Protein AF-A0A4R1RD28-F1 (afdb_monomer_lite)

Foldseek 3Di:
DVPPPDPPDDPPDDPPDDPDDDDPDPVPPPPVPPPPPPFQVVWFQEEEFFEPLVVLLVVQAHPNYDYNYFDQDPQFTAGRLELLLQQPDLVLLVPDPLQVLDPYDHNCNSVVNLVSLQVGQEYEYENLPNLDDKWKAFLSGGIGGGDLARVLVVCVVVVPRPSVVRIFIFDFDNVLSLVSVLLSLLSSVQSNNNHLAYEYEAWALDADPVPQDPVSSVSSVSRLVSQVVSCVVPVRYDYHYLNVQFDPVQDPGRHDGHSVSSNSSSVVVVVCVVPDDRDDDDDDPDDSDDDRPSVSRVPGHTDDPLVSNPPPPDPVVSVVSVCSNDPVVVVVCPVPVPPPPPPPDD

Sequence (346 aa):
YERIGEPSIQVVGPVSNPIKTFDKVDWVTEIQAEEVDATATDAPRLLLIGSCDLTAVASYCSPNRAEYVNGVKNGIMTRYDDFGFILGDEAKVKASKALEKIPSWDKTDFASFHERLASSDVLIVSLSAAMKGAHLLTDDGVVVRVHPEGLGSYIDAHPWANFLKSATLYEASRPQRVDMLKRSLDFLNVSAMEAKQKFLLGANTRDVNGALSPENHEILTLYNEACAAFCQANANWQFVSINDVVAYGELIDDRHYTRLGYLEIANYIKEKIRSTEVIAEQRKPAEPVGTNLVDMIRSGRMVSRLHLFGAKTGALSHVKRVIKLTPLSAVFRRRFIGPKKNSRAP

Radius of gyration: 24.72 Å; chains: 1; bounding box: 80×57×66 Å

pLDDT: mean 81.86, std 17.9, range [38.62, 98.5]

Structure (mmCIF, N/CA/C/O backbone):
data_AF-A0A4R1RD28-F1
#
_entry.id   AF-A0A4R1RD28-F1
#
loop_
_atom_site.group_PDB
_atom_site.id
_atom_site.type_symbol
_atom_site.label_atom_id
_atom_site.label_alt_id
_atom_site.label_comp_id
_atom_site.label_asym_id
_atom_site.label_entity_id
_atom_site.label_seq_id
_atom_site.pdbx_PDB_ins_code
_atom_site.Cartn_x
_atom_site.Cartn_y
_atom_site.Cartn_z
_atom_site.occupancy
_atom_site.B_iso_or_equiv
_atom_site.auth_seq_id
_atom_site.auth_comp_id
_atom_site.auth_asym_id
_atom_site.auth_atom_id
_atom_site.pdbx_PDB_model_num
ATOM 1 N N . TYR A 1 1 ? 6.424 29.580 11.433 1.00 41.84 1 TYR A N 1
ATOM 2 C CA . TYR A 1 1 ? 7.737 29.952 11.995 1.00 41.84 1 TYR A CA 1
ATOM 3 C C . TYR A 1 1 ? 7.766 31.416 12.447 1.00 41.84 1 TYR A C 1
ATOM 5 O O . TYR A 1 1 ? 8.315 31.685 13.496 1.00 41.84 1 TYR A O 1
ATOM 13 N N . GLU A 1 2 ? 7.072 32.342 11.772 1.00 46.69 2 GLU A N 1
ATOM 14 C CA . GLU A 1 2 ? 7.015 33.780 12.137 1.00 46.69 2 GLU A CA 1
ATOM 15 C C . GLU A 1 2 ? 6.161 34.150 13.375 1.00 46.69 2 GLU A C 1
ATOM 17 O O . GLU A 1 2 ? 6.038 35.323 13.707 1.00 46.69 2 GLU A O 1
ATOM 22 N N . ARG A 1 3 ? 5.540 33.183 14.069 1.00 45.16 3 ARG A N 1
ATOM 23 C CA . ARG A 1 3 ? 4.607 33.443 15.193 1.00 45.16 3 ARG A CA 1
ATOM 24 C C . ARG A 1 3 ? 5.142 33.089 16.580 1.00 45.16 3 ARG A C 1
ATOM 26 O O . ARG A 1 3 ? 4.437 33.272 17.565 1.00 45.16 3 ARG A O 1
ATOM 33 N N . ILE A 1 4 ? 6.370 32.594 16.663 1.00 50.47 4 ILE A N 1
ATOM 34 C CA . ILE A 1 4 ? 7.069 32.374 17.927 1.00 50.47 4 ILE A CA 1
ATOM 35 C C . ILE A 1 4 ? 8.268 33.297 17.817 1.00 50.47 4 ILE A C 1
ATOM 37 O O . ILE A 1 4 ? 9.182 32.987 17.059 1.00 50.47 4 ILE A O 1
ATOM 41 N N . GLY A 1 5 ? 8.191 34.484 18.423 1.00 43.62 5 GLY A N 1
ATOM 42 C CA . GLY A 1 5 ? 9.282 35.455 18.374 1.00 43.62 5 GLY A CA 1
ATOM 43 C C . GLY A 1 5 ? 10.612 34.750 18.625 1.00 43.62 5 GLY A C 1
ATOM 44 O O . GLY A 1 5 ? 10.695 33.896 19.506 1.00 43.62 5 GLY A O 1
ATOM 45 N N . GLU A 1 6 ? 11.607 35.040 17.790 1.00 58.47 6 GLU A N 1
ATOM 46 C CA . GLU A 1 6 ? 12.930 34.436 17.895 1.00 58.47 6 GLU A CA 1
ATOM 47 C C . GLU A 1 6 ? 13.468 34.714 19.309 1.00 58.47 6 GLU A C 1
ATOM 49 O O . GLU A 1 6 ? 13.650 35.883 19.665 1.00 58.47 6 GLU A O 1
ATOM 54 N N . PRO A 1 7 ? 13.645 33.692 20.169 1.00 61.53 7 PRO A N 1
ATOM 55 C CA . PRO A 1 7 ? 14.187 33.931 21.495 1.00 61.53 7 PRO A CA 1
ATOM 56 C C . PRO A 1 7 ? 15.600 34.483 21.319 1.00 61.53 7 PRO A C 1
ATOM 58 O O . PRO A 1 7 ? 16.388 33.936 20.546 1.00 61.53 7 PRO A O 1
ATOM 61 N N . SER A 1 8 ? 15.935 35.571 22.015 1.00 61.22 8 SER A N 1
ATOM 62 C CA . SER A 1 8 ? 17.292 36.105 21.955 1.00 61.22 8 SER A CA 1
ATOM 63 C C . SER A 1 8 ? 18.243 35.111 22.621 1.00 61.22 8 SER A C 1
ATOM 65 O O . SER A 1 8 ? 18.310 34.968 23.841 1.00 61.22 8 SER A O 1
ATOM 67 N N . ILE A 1 9 ? 18.977 34.365 21.801 1.00 66.38 9 ILE A N 1
ATOM 68 C CA . ILE A 1 9 ? 20.013 33.461 22.285 1.00 66.38 9 ILE A CA 1
ATOM 69 C C . ILE A 1 9 ? 21.272 34.305 22.490 1.00 66.38 9 ILE A C 1
ATOM 71 O O . ILE A 1 9 ? 21.983 34.634 21.541 1.00 66.38 9 ILE A O 1
ATOM 75 N N . GLN A 1 10 ? 21.559 34.669 23.741 1.00 64.31 10 GLN A N 1
ATOM 76 C CA . GLN A 1 10 ? 22.880 35.176 24.108 1.00 64.31 10 GLN A CA 1
ATOM 77 C C . GLN A 1 10 ? 23.869 34.006 24.128 1.00 64.31 10 GLN A C 1
ATOM 79 O O . GLN A 1 10 ? 23.916 33.220 25.072 1.00 64.31 10 GLN A O 1
ATOM 84 N N . VAL A 1 11 ? 24.676 33.885 23.075 1.00 61.25 11 VAL A N 1
ATOM 85 C CA . VAL A 1 11 ? 25.802 32.945 23.049 1.00 61.25 11 VAL A CA 1
ATOM 86 C C . VAL A 1 11 ? 26.948 33.552 23.859 1.00 61.25 11 VAL A C 1
ATOM 88 O O . VAL A 1 11 ? 27.687 34.401 23.371 1.00 61.25 11 VAL A O 1
ATOM 91 N N . VAL A 1 12 ? 27.083 33.131 25.118 1.00 68.56 12 VAL A N 1
ATOM 92 C CA . VAL A 1 12 ? 28.081 33.652 26.077 1.00 68.56 12 VAL A CA 1
ATOM 93 C C . VAL A 1 12 ? 29.496 33.068 25.893 1.00 68.56 12 VAL A C 1
ATOM 95 O O . VAL A 1 12 ? 30.408 33.417 26.637 1.00 68.56 12 VAL A O 1
ATOM 98 N N . GLY A 1 13 ? 29.710 32.199 24.897 1.00 65.69 13 GLY A N 1
ATOM 99 C CA . GLY A 1 13 ? 31.020 31.629 24.564 1.00 65.69 13 GLY A CA 1
ATOM 100 C C . GLY A 1 13 ? 30.935 30.320 23.762 1.00 65.69 13 GLY A C 1
ATOM 101 O O . GLY A 1 13 ? 29.834 29.839 23.486 1.00 65.69 13 GLY A O 1
ATOM 102 N N . PRO A 1 14 ? 32.079 29.723 23.376 1.00 61.09 14 PRO A N 1
ATOM 103 C CA . PRO A 1 14 ? 32.116 28.430 22.697 1.00 61.09 14 PRO A CA 1
ATOM 104 C C . PRO A 1 14 ? 31.595 27.323 23.626 1.00 61.09 14 PRO A C 1
ATOM 106 O O . PRO A 1 14 ? 32.239 26.970 24.612 1.00 61.09 14 PRO A O 1
ATOM 109 N N . VAL A 1 15 ? 30.435 26.745 23.307 1.00 54.75 15 VAL A N 1
ATOM 110 C CA . VAL A 1 15 ? 29.865 25.584 24.015 1.00 54.75 15 VAL A CA 1
ATOM 111 C C . VAL A 1 15 ? 30.494 24.282 23.520 1.00 54.75 15 VAL A C 1
ATOM 113 O O . VAL A 1 15 ? 29.856 23.426 22.917 1.00 54.75 15 VAL A O 1
ATOM 116 N N . SER A 1 16 ? 31.784 24.124 23.790 1.00 46.38 16 SER A N 1
ATOM 117 C CA . SER A 1 16 ? 32.404 22.808 23.900 1.00 46.38 16 SER A CA 1
ATOM 118 C C . SER A 1 16 ? 32.517 22.502 25.387 1.00 46.38 16 SER A C 1
ATOM 120 O O . SER A 1 16 ? 33.464 22.945 26.037 1.00 46.38 16 SER A O 1
ATOM 122 N N . ASN A 1 17 ? 31.532 21.792 25.944 1.00 46.12 17 ASN A N 1
ATOM 123 C CA . ASN A 1 17 ? 31.665 21.270 27.301 1.00 46.12 17 ASN A CA 1
ATOM 124 C C . ASN A 1 17 ? 32.903 20.357 27.335 1.00 46.12 17 ASN A C 1
ATOM 126 O O . ASN A 1 17 ? 32.968 19.411 26.544 1.00 46.12 17 ASN A O 1
ATOM 130 N N . PRO A 1 18 ? 33.898 20.603 28.206 1.00 48.28 18 PRO A N 1
ATOM 131 C CA . PRO A 1 18 ? 34.919 19.600 28.466 1.00 48.28 18 PRO A CA 1
ATOM 132 C C . PRO A 1 18 ? 34.232 18.333 28.991 1.00 48.28 18 PRO A C 1
ATOM 134 O O . PRO A 1 18 ? 33.236 18.428 29.709 1.00 48.28 18 PRO A O 1
ATOM 137 N N . ILE A 1 19 ? 34.760 17.154 28.646 1.00 53.88 19 ILE A N 1
ATOM 138 C CA . ILE A 1 19 ? 34.340 15.868 29.224 1.00 53.88 19 ILE A CA 1
ATOM 139 C C . ILE A 1 19 ? 34.708 15.899 30.714 1.00 53.88 19 ILE A C 1
ATOM 141 O O . ILE A 1 19 ? 35.775 15.457 31.130 1.00 53.88 19 ILE A O 1
ATOM 145 N N . LYS A 1 20 ? 33.846 16.513 31.514 1.00 51.56 20 LYS A N 1
ATOM 146 C CA . LYS A 1 20 ? 33.840 16.453 32.966 1.00 51.56 20 LYS A CA 1
ATOM 147 C C . LYS A 1 20 ? 32.494 15.857 33.336 1.00 51.56 20 LYS A C 1
ATOM 149 O O . LYS A 1 20 ? 31.456 16.329 32.884 1.00 51.56 20 LYS A O 1
ATOM 154 N N . THR A 1 21 ? 32.533 14.778 34.100 1.00 51.09 21 THR A N 1
ATOM 155 C CA . THR A 1 21 ? 31.364 14.232 34.784 1.00 51.09 21 THR A CA 1
ATOM 156 C C . THR A 1 21 ? 30.738 15.348 35.610 1.00 51.09 21 THR A C 1
ATOM 158 O O . THR A 1 21 ? 31.386 15.884 36.506 1.00 51.09 21 THR A O 1
ATOM 161 N N . PHE A 1 22 ? 29.519 15.733 35.252 1.00 62.38 22 PHE A N 1
ATOM 162 C CA . PHE A 1 22 ? 28.707 16.644 36.047 1.00 62.38 22 PHE A CA 1
ATOM 163 C C . PHE A 1 22 ? 28.073 15.866 37.200 1.00 62.38 22 PHE A C 1
ATOM 165 O O . PHE A 1 22 ? 27.805 14.668 37.065 1.00 62.38 22 PHE A O 1
ATOM 172 N N . ASP A 1 23 ? 27.827 16.548 38.316 1.00 59.19 2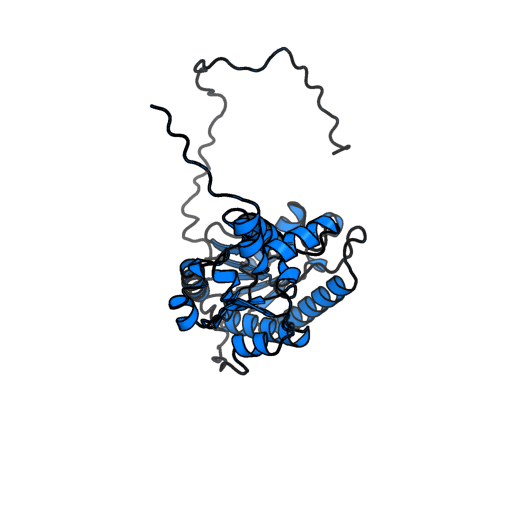3 ASP A N 1
ATOM 173 C CA . ASP A 1 23 ? 27.046 15.991 39.415 1.00 59.19 23 ASP A CA 1
ATOM 174 C C . ASP A 1 23 ? 25.658 15.578 38.907 1.00 59.19 23 ASP A C 1
ATOM 176 O O . ASP A 1 23 ? 25.066 16.240 38.047 1.00 59.19 23 ASP A O 1
ATOM 180 N N . LYS A 1 24 ? 25.155 14.442 39.406 1.00 53.50 24 LYS A N 1
ATOM 181 C CA . LYS A 1 24 ? 23.848 13.908 39.014 1.00 53.50 24 LYS A CA 1
ATOM 182 C C . LYS A 1 24 ? 22.784 14.973 39.285 1.00 53.50 24 LYS A C 1
ATOM 184 O O . LYS A 1 24 ? 22.589 15.389 40.422 1.00 53.50 24 LYS A O 1
ATOM 189 N N . VAL A 1 25 ? 22.103 15.398 38.228 1.00 60.84 25 VAL A N 1
ATOM 190 C CA . VAL A 1 25 ? 20.994 16.348 38.300 1.00 60.84 25 VAL A CA 1
ATOM 191 C C . VAL A 1 25 ? 19.842 15.693 39.074 1.00 60.84 25 VAL A C 1
ATOM 193 O O . VAL A 1 25 ? 19.271 14.723 38.584 1.00 60.84 25 VAL A O 1
ATOM 196 N N . ASP A 1 26 ? 19.535 16.180 40.282 1.00 51.53 26 ASP A N 1
ATOM 197 C CA . ASP A 1 26 ? 18.523 15.590 41.188 1.00 51.53 26 ASP A CA 1
ATOM 198 C C . ASP A 1 26 ? 17.129 16.237 41.081 1.00 51.53 26 ASP A C 1
ATOM 200 O O . ASP A 1 26 ? 16.136 15.647 41.499 1.00 51.53 26 ASP A O 1
ATOM 204 N N . TRP A 1 27 ? 17.039 17.423 40.468 1.00 56.03 27 TRP A N 1
ATOM 205 C CA . TRP A 1 27 ? 15.781 18.167 40.352 1.00 56.03 27 TRP A CA 1
ATOM 206 C C . TRP A 1 27 ? 14.875 17.648 39.234 1.00 56.03 27 TRP A C 1
ATOM 208 O O . TRP A 1 27 ? 13.706 18.023 39.162 1.00 56.03 27 TRP A O 1
ATOM 218 N N . VAL A 1 28 ? 15.388 16.761 38.372 1.00 46.91 28 VAL A N 1
ATOM 219 C CA . VAL A 1 28 ? 14.525 15.883 37.584 1.00 46.91 28 VAL A CA 1
ATOM 220 C C . VAL A 1 28 ? 14.055 14.803 38.542 1.00 46.91 28 VAL A C 1
ATOM 222 O O . VAL A 1 28 ? 14.673 13.749 38.679 1.00 46.91 28 VAL A O 1
ATOM 225 N N . THR A 1 29 ? 12.957 15.088 39.236 1.00 44.03 29 THR A N 1
ATOM 226 C CA . THR A 1 29 ? 12.171 14.029 39.845 1.00 44.03 29 THR A CA 1
ATOM 227 C C . THR A 1 29 ? 11.671 13.200 38.676 1.00 44.03 29 THR A C 1
ATOM 229 O O . THR A 1 29 ? 10.790 13.624 37.929 1.00 44.03 29 THR A O 1
ATOM 232 N N . GLU A 1 30 ? 12.308 12.054 38.452 1.00 41.22 30 GLU A N 1
ATOM 233 C CA . GLU A 1 30 ? 11.694 10.972 37.709 1.00 41.22 30 GLU A CA 1
ATOM 234 C C . GLU A 1 30 ? 10.406 10.703 38.481 1.00 41.22 30 GLU A C 1
ATOM 236 O O . GLU A 1 30 ? 10.419 10.096 39.553 1.00 41.22 30 GLU A O 1
ATOM 241 N N . ILE A 1 31 ? 9.306 11.306 38.020 1.00 42.03 31 ILE A N 1
ATOM 242 C CA . ILE A 1 31 ? 7.977 10.865 38.398 1.00 42.03 31 ILE A CA 1
ATOM 243 C C . ILE A 1 31 ? 8.049 9.414 37.972 1.00 42.03 31 ILE A C 1
ATOM 245 O O . ILE A 1 31 ? 8.102 9.151 36.767 1.00 42.03 31 ILE A O 1
ATOM 249 N N . GLN A 1 32 ? 8.223 8.509 38.946 1.00 38.62 32 GLN A N 1
ATOM 250 C CA . GLN A 1 32 ? 8.029 7.091 38.721 1.00 38.62 32 GLN A CA 1
ATOM 251 C C . GLN A 1 32 ? 6.747 7.059 37.936 1.00 38.62 32 GLN A C 1
ATOM 253 O O . GLN A 1 32 ? 5.736 7.548 38.448 1.00 38.62 32 GLN A O 1
ATOM 258 N N . ALA A 1 33 ? 6.868 6.683 36.659 1.00 41.78 33 ALA A N 1
ATOM 259 C CA . ALA A 1 33 ? 5.737 6.617 35.772 1.00 41.78 33 ALA A CA 1
ATOM 260 C C . ALA A 1 33 ? 4.641 5.984 36.614 1.00 41.78 33 ALA A C 1
ATOM 262 O O . ALA A 1 33 ? 4.896 4.913 37.181 1.00 41.78 33 ALA A O 1
ATOM 263 N N . GLU A 1 34 ? 3.521 6.702 36.799 1.00 38.81 34 GLU A N 1
ATOM 264 C CA . GLU A 1 34 ? 2.277 6.066 37.226 1.00 38.81 34 GLU A CA 1
ATOM 265 C C . GLU A 1 34 ? 2.306 4.709 36.568 1.00 38.81 34 GLU A C 1
ATOM 267 O O . GLU A 1 34 ? 2.526 4.682 35.349 1.00 38.81 34 GLU A O 1
ATOM 272 N N . GLU A 1 35 ? 2.297 3.657 37.398 1.00 39.66 35 GLU A N 1
ATOM 273 C CA . GLU A 1 35 ? 2.490 2.278 36.980 1.00 39.66 35 GLU A CA 1
ATOM 274 C C . GLU A 1 35 ? 1.960 2.166 35.558 1.00 39.66 35 GLU A C 1
ATOM 276 O O . GLU A 1 35 ? 0.766 2.366 35.324 1.00 39.66 35 GLU A O 1
ATOM 281 N N . VAL A 1 36 ? 2.854 1.992 34.572 1.00 46.44 36 VAL A N 1
ATOM 282 C CA . VAL A 1 36 ? 2.430 1.629 33.217 1.00 46.44 36 VAL A CA 1
ATOM 283 C C . VAL A 1 36 ? 2.020 0.172 33.359 1.00 46.44 36 VAL A C 1
ATOM 285 O O . VAL A 1 36 ? 2.741 -0.763 33.021 1.00 46.44 36 VAL A O 1
ATOM 288 N N . ASP A 1 37 ? 0.899 0.038 34.047 1.00 39.53 37 ASP A N 1
ATOM 289 C CA . ASP A 1 37 ? 0.288 -1.129 34.621 1.00 39.53 37 ASP A CA 1
ATOM 290 C C . ASP A 1 37 ? -0.050 -2.006 33.427 1.00 39.53 37 ASP A C 1
ATOM 292 O O . ASP A 1 37 ? -0.686 -1.513 32.504 1.00 39.53 37 ASP A O 1
ATOM 296 N N . ALA A 1 38 ? 0.471 -3.230 33.361 1.00 41.50 38 ALA A N 1
ATOM 297 C CA . ALA A 1 38 ? -0.038 -4.368 32.576 1.00 41.50 38 ALA A CA 1
ATOM 298 C C . ALA A 1 38 ? -0.568 -4.188 31.111 1.00 41.50 38 ALA A C 1
ATOM 300 O O . ALA A 1 38 ? -1.127 -5.127 30.549 1.00 41.50 38 ALA A O 1
ATOM 301 N N . THR A 1 39 ? -0.388 -3.058 30.419 1.00 52.81 39 THR A N 1
ATOM 302 C CA . THR A 1 39 ? -1.350 -2.598 29.383 1.00 52.81 39 THR A CA 1
ATOM 303 C C . THR A 1 39 ? -1.013 -2.946 27.933 1.00 52.81 39 THR A C 1
ATOM 305 O O . THR A 1 39 ? -1.865 -2.792 27.060 1.00 52.81 39 THR A O 1
ATOM 308 N N . ALA A 1 40 ? 0.195 -3.426 27.622 1.00 54.38 40 ALA A N 1
ATOM 309 C CA . ALA A 1 40 ? 0.537 -3.790 26.241 1.00 54.38 40 ALA A CA 1
ATOM 310 C C . ALA A 1 40 ? -0.074 -5.137 25.811 1.00 54.38 40 ALA A C 1
ATOM 312 O O . ALA A 1 40 ? -0.460 -5.289 24.655 1.00 54.38 40 ALA A O 1
ATOM 313 N N . THR A 1 41 ? -0.177 -6.103 26.727 1.00 58.19 41 THR A N 1
ATOM 314 C CA . THR A 1 41 ? -0.722 -7.446 26.453 1.00 58.19 41 THR A CA 1
ATOM 315 C C . THR A 1 41 ? -2.243 -7.461 26.312 1.00 58.19 41 THR A C 1
ATOM 317 O O . THR A 1 41 ? -2.755 -8.251 25.525 1.00 58.19 41 THR A O 1
ATOM 320 N N . ASP A 1 42 ? -2.941 -6.554 27.000 1.00 70.69 42 ASP A N 1
ATOM 321 C CA . ASP A 1 42 ? -4.405 -6.427 26.934 1.00 70.69 42 ASP A CA 1
ATOM 322 C C . ASP A 1 42 ? -4.878 -5.467 25.827 1.00 70.69 42 ASP A C 1
ATOM 324 O O . ASP A 1 42 ? -6.066 -5.405 25.503 1.00 70.69 42 ASP A O 1
ATOM 328 N N . ALA A 1 43 ? -3.958 -4.711 25.215 1.00 81.56 43 ALA A N 1
ATOM 329 C CA . ALA A 1 43 ? -4.285 -3.834 24.100 1.00 81.56 43 ALA A CA 1
ATOM 330 C C . ALA A 1 43 ? -4.636 -4.649 22.836 1.00 81.56 43 ALA A C 1
ATOM 332 O O . ALA A 1 43 ? -3.914 -5.599 22.507 1.00 81.56 43 ALA A O 1
ATOM 333 N N . PRO A 1 44 ? -5.677 -4.252 22.071 1.00 85.38 44 PRO A N 1
ATOM 334 C CA . PRO A 1 44 ? -6.034 -4.914 20.819 1.00 85.38 44 PRO A CA 1
ATOM 335 C C . PRO A 1 44 ? -4.841 -5.016 19.862 1.00 85.38 44 PRO A C 1
ATOM 337 O O . PRO A 1 44 ? -4.132 -4.022 19.643 1.00 85.38 44 PRO A O 1
ATOM 340 N N . ARG A 1 45 ? -4.655 -6.199 19.262 1.00 93.00 45 ARG A N 1
ATOM 341 C CA . ARG A 1 45 ? -3.633 -6.463 18.242 1.00 93.00 45 ARG A CA 1
ATOM 342 C C . ARG A 1 45 ? -4.002 -5.720 16.968 1.00 93.00 45 ARG A C 1
ATOM 344 O O . ARG A 1 45 ? -4.885 -6.137 16.216 1.00 93.00 45 ARG A O 1
ATOM 351 N N . LEU A 1 46 ? -3.319 -4.611 16.733 1.00 94.25 46 LEU A N 1
ATOM 352 C CA . LEU A 1 46 ? -3.534 -3.756 15.579 1.00 94.25 46 LEU A CA 1
ATOM 353 C C . LEU A 1 46 ? -2.611 -4.163 14.423 1.00 94.25 46 LEU A C 1
ATOM 355 O O . LEU A 1 46 ? -1.397 -4.245 14.593 1.00 94.25 46 LEU A O 1
ATOM 359 N N . LEU A 1 47 ? -3.163 -4.346 13.228 1.00 97.12 47 LEU A N 1
ATOM 360 C CA . LEU A 1 47 ? -2.385 -4.488 11.999 1.00 97.12 47 LEU A CA 1
ATOM 361 C C . LEU A 1 47 ? -2.611 -3.277 11.096 1.00 97.12 47 LEU A C 1
ATOM 363 O O . LEU A 1 47 ? -3.752 -2.923 10.799 1.00 97.12 47 LEU A O 1
ATOM 367 N N . LEU A 1 48 ? -1.525 -2.659 10.638 1.00 97.31 48 LEU A N 1
ATOM 368 C CA . LEU A 1 48 ? -1.570 -1.578 9.656 1.00 97.31 48 LEU A CA 1
ATOM 369 C C . LEU A 1 48 ? -0.887 -2.021 8.364 1.00 97.31 48 LEU A C 1
ATOM 371 O O . LEU A 1 48 ? 0.235 -2.525 8.412 1.00 97.31 48 LEU A O 1
ATOM 375 N N . ILE A 1 49 ? -1.528 -1.788 7.219 1.00 97.69 49 ILE A N 1
ATOM 376 C CA . ILE A 1 49 ? -0.928 -2.003 5.897 1.00 97.69 49 ILE A CA 1
ATOM 377 C C . ILE A 1 49 ? -1.208 -0.824 4.970 1.00 97.69 49 ILE A C 1
ATOM 379 O O . ILE A 1 49 ? -2.365 -0.452 4.759 1.00 97.69 49 ILE A O 1
ATOM 383 N N . GLY A 1 50 ? -0.162 -0.238 4.383 1.00 94.56 50 GLY A N 1
ATOM 384 C CA . GLY A 1 50 ? -0.379 0.823 3.405 1.00 94.56 50 GLY A CA 1
ATOM 385 C C . GLY A 1 50 ? 0.699 1.886 3.269 1.00 94.56 50 GLY A C 1
ATOM 386 O O . GLY A 1 50 ? 1.892 1.645 3.454 1.00 94.56 50 GLY A O 1
ATOM 387 N N . SER A 1 51 ? 0.259 3.085 2.887 1.00 89.25 51 SER A N 1
ATOM 388 C CA . SER A 1 51 ? 1.112 4.250 2.662 1.00 89.25 51 SER A CA 1
ATOM 389 C C . SER A 1 51 ? 1.703 4.863 3.940 1.00 89.25 51 SER A C 1
ATOM 391 O O . SER A 1 51 ? 1.462 4.419 5.059 1.00 89.25 51 SER A O 1
ATOM 393 N N . CYS A 1 52 ? 2.572 5.862 3.754 1.00 85.50 52 CYS A N 1
ATOM 394 C CA . CYS A 1 52 ? 3.322 6.527 4.823 1.00 85.50 52 CYS A CA 1
ATOM 395 C C . CYS A 1 52 ? 2.447 7.361 5.772 1.00 85.50 52 CYS A C 1
ATOM 397 O O . CYS A 1 52 ? 2.885 7.697 6.870 1.00 85.50 52 CYS A O 1
ATOM 399 N N . ASP A 1 53 ? 1.213 7.668 5.371 1.00 82.81 53 ASP A N 1
ATOM 400 C CA . ASP A 1 53 ? 0.190 8.259 6.233 1.00 82.81 53 ASP A CA 1
ATOM 401 C C . ASP A 1 53 ? -0.076 7.392 7.474 1.00 82.81 53 ASP A C 1
ATOM 403 O O . ASP A 1 53 ? -0.235 7.913 8.579 1.00 82.81 53 ASP A O 1
ATOM 407 N N . LEU A 1 54 ? -0.031 6.066 7.324 1.00 89.88 54 LEU A N 1
ATOM 408 C CA . LEU A 1 54 ? -0.263 5.139 8.428 1.00 89.88 54 LEU A CA 1
ATOM 409 C C . LEU A 1 54 ? 0.858 5.117 9.465 1.00 89.88 54 LEU A C 1
ATOM 411 O O . LEU A 1 54 ? 0.574 4.830 10.623 1.00 89.88 54 LEU A O 1
ATOM 415 N N . THR A 1 55 ? 2.102 5.445 9.108 1.00 84.19 55 THR A N 1
ATOM 416 C CA . THR A 1 55 ? 3.223 5.444 10.067 1.00 84.19 55 THR A CA 1
ATOM 417 C C . THR A 1 55 ? 2.970 6.421 11.218 1.00 84.19 55 THR A C 1
ATOM 419 O O . THR A 1 55 ? 3.205 6.112 12.387 1.00 84.19 55 THR A O 1
ATOM 422 N N . ALA A 1 56 ? 2.441 7.604 10.904 1.00 85.50 56 ALA A N 1
ATOM 423 C CA . ALA A 1 56 ? 2.115 8.596 11.920 1.00 85.50 56 ALA A CA 1
ATOM 424 C C . ALA A 1 56 ? 0.828 8.235 12.679 1.00 85.50 56 ALA A C 1
ATOM 426 O O . ALA A 1 56 ? 0.790 8.363 13.900 1.00 85.50 56 ALA A O 1
ATOM 427 N N . VAL A 1 57 ? -0.196 7.711 11.992 1.00 88.06 57 VAL A N 1
ATOM 428 C CA . VAL A 1 57 ? -1.448 7.250 12.627 1.00 88.06 57 VAL A CA 1
ATOM 429 C C . VAL A 1 57 ? -1.194 6.103 13.614 1.00 88.06 57 VAL A C 1
ATOM 431 O O . VAL A 1 57 ? -1.754 6.100 14.713 1.00 88.06 57 VAL A O 1
ATOM 434 N N . ALA A 1 58 ? -0.307 5.164 13.267 1.00 83.94 58 ALA A N 1
ATOM 435 C CA . ALA A 1 58 ? 0.062 4.007 14.086 1.00 83.94 58 ALA A CA 1
ATOM 436 C C . ALA A 1 58 ? 0.522 4.407 15.493 1.00 83.94 58 ALA A C 1
ATOM 438 O O . ALA A 1 58 ? 0.153 3.762 16.476 1.00 83.94 58 ALA A O 1
ATOM 439 N N . SER A 1 59 ? 1.259 5.518 15.590 1.00 83.94 59 SER A N 1
ATOM 440 C CA . SER A 1 59 ? 1.797 6.042 16.851 1.00 83.94 59 SER A CA 1
ATOM 441 C C . SER A 1 59 ? 0.712 6.449 17.858 1.00 83.94 59 SER A C 1
ATOM 443 O O . SER A 1 59 ? 0.998 6.562 19.046 1.00 83.94 59 SER A O 1
ATOM 445 N N . TYR A 1 60 ? -0.532 6.650 17.410 1.00 85.88 60 TYR A N 1
ATOM 446 C CA . TYR A 1 60 ? -1.641 7.147 18.231 1.00 85.88 60 TYR A CA 1
ATOM 447 C C . TYR A 1 60 ? -2.759 6.120 18.482 1.00 85.88 60 TYR A C 1
ATOM 449 O O . TYR A 1 60 ? -3.735 6.465 19.160 1.00 85.88 60 TYR A O 1
ATOM 457 N N . CYS A 1 61 ? -2.656 4.903 17.927 1.00 84.12 61 CYS A N 1
ATOM 458 C CA . CYS A 1 61 ? -3.755 3.927 17.914 1.00 84.12 61 CYS A CA 1
ATOM 459 C C . CYS A 1 61 ? -3.606 2.785 18.932 1.00 84.12 61 CYS A C 1
ATOM 461 O O . CYS A 1 61 ? -4.529 2.561 19.708 1.00 84.12 61 CYS A O 1
ATOM 463 N N . SER A 1 62 ? -2.484 2.053 18.940 1.00 83.94 62 SER A N 1
ATOM 464 C CA . SER A 1 62 ? -2.260 0.938 19.880 1.00 83.94 62 SER A CA 1
ATOM 465 C C . SER A 1 62 ? -0.763 0.693 20.126 1.00 83.94 62 SER A C 1
ATOM 467 O O . SER A 1 62 ? 0.032 0.766 19.180 1.00 83.94 62 SER A O 1
ATOM 469 N N . PRO A 1 63 ? -0.341 0.376 21.365 1.00 85.62 63 PRO A N 1
ATOM 470 C CA . PRO A 1 63 ? 1.017 -0.093 21.633 1.00 85.62 63 PRO A CA 1
ATOM 471 C C . PRO A 1 63 ? 1.265 -1.516 21.096 1.00 85.62 63 PRO A C 1
ATOM 473 O O . PRO A 1 63 ? 2.397 -1.830 20.737 1.00 85.62 63 PRO A O 1
ATOM 476 N N . ASN A 1 64 ? 0.225 -2.352 20.977 1.00 90.94 64 ASN A N 1
ATOM 477 C CA . ASN A 1 64 ? 0.297 -3.713 20.438 1.00 90.94 64 ASN A CA 1
ATOM 478 C C . ASN A 1 64 ? -0.017 -3.707 18.937 1.00 90.94 64 ASN A C 1
ATOM 480 O O . ASN A 1 64 ? -1.157 -3.936 18.526 1.00 90.94 64 ASN A O 1
ATOM 484 N N . ARG A 1 65 ? 0.980 -3.373 18.110 1.00 92.38 65 ARG A N 1
ATOM 485 C CA . ARG A 1 65 ? 0.779 -3.209 16.666 1.00 92.38 65 ARG A CA 1
ATOM 486 C C . ARG A 1 65 ? 1.854 -3.863 15.807 1.00 92.38 65 ARG A C 1
ATOM 488 O O . ARG A 1 65 ? 3.028 -3.886 16.167 1.00 92.38 65 ARG A O 1
ATOM 495 N N . ALA A 1 66 ? 1.439 -4.331 14.637 1.00 95.25 66 ALA A N 1
ATOM 496 C CA . ALA A 1 66 ? 2.305 -4.736 13.541 1.00 95.25 66 ALA A CA 1
ATOM 497 C C . ALA A 1 66 ? 2.130 -3.761 12.368 1.00 95.25 66 ALA A C 1
ATOM 499 O O . ALA A 1 66 ? 1.011 -3.496 11.924 1.00 95.25 66 ALA A O 1
ATOM 500 N N . GLU A 1 67 ? 3.244 -3.214 11.884 1.00 95.62 67 GLU A N 1
ATOM 501 C CA . GLU A 1 67 ? 3.268 -2.159 10.871 1.00 95.62 67 GLU A CA 1
ATOM 502 C C . GLU A 1 67 ? 3.868 -2.669 9.553 1.00 95.62 67 GLU A C 1
ATOM 504 O O . GLU A 1 67 ? 5.070 -2.911 9.455 1.00 95.62 67 GLU A O 1
ATOM 509 N N . TYR A 1 68 ? 3.038 -2.755 8.516 1.00 96.75 68 TYR A N 1
ATOM 510 C CA . TYR A 1 68 ? 3.439 -2.968 7.123 1.00 96.75 68 TYR A CA 1
ATOM 511 C C . TYR A 1 68 ? 3.175 -1.680 6.342 1.00 96.75 68 TYR A C 1
ATOM 513 O O . TYR A 1 68 ? 2.332 -1.604 5.449 1.00 96.75 68 TYR A O 1
ATOM 521 N N . VAL A 1 69 ? 3.865 -0.620 6.756 1.00 94.62 69 VAL A N 1
ATOM 522 C CA . VAL A 1 69 ? 3.693 0.740 6.234 1.00 94.62 69 VAL A CA 1
ATOM 523 C C . VAL A 1 69 ? 4.890 1.140 5.388 1.00 94.62 69 VAL A C 1
ATOM 525 O O . VAL A 1 69 ? 6.034 0.795 5.696 1.00 94.62 69 VAL A O 1
ATOM 528 N N . ASN A 1 70 ? 4.633 1.857 4.298 1.00 92.25 70 ASN A N 1
ATOM 529 C CA . ASN A 1 70 ? 5.682 2.306 3.391 1.00 92.25 70 ASN A CA 1
ATOM 530 C C . ASN A 1 70 ? 6.774 3.071 4.140 1.00 92.25 70 ASN A C 1
ATOM 532 O O . ASN A 1 70 ? 6.496 4.016 4.875 1.00 92.25 70 ASN A O 1
ATOM 536 N N . GLY A 1 71 ? 8.025 2.698 3.896 1.00 88.94 71 GLY A N 1
ATOM 537 C CA . GLY A 1 71 ? 9.156 3.254 4.623 1.00 88.94 71 GLY A CA 1
ATOM 538 C C . GLY A 1 71 ? 10.459 3.107 3.861 1.00 88.94 71 GLY A C 1
ATOM 539 O O . GLY A 1 71 ? 10.568 2.353 2.894 1.00 88.94 71 GLY A O 1
ATOM 540 N N . VAL A 1 72 ? 11.473 3.849 4.289 1.00 86.50 72 VAL A N 1
ATOM 541 C CA . VAL A 1 72 ? 12.802 3.783 3.682 1.00 86.50 72 VAL A CA 1
ATOM 542 C C . VAL A 1 72 ? 13.609 2.684 4.373 1.00 86.50 72 VAL A C 1
ATOM 544 O O . VAL A 1 72 ? 14.049 2.861 5.505 1.00 86.50 72 VAL A O 1
ATOM 547 N N . LYS A 1 73 ? 13.845 1.563 3.683 1.00 82.50 73 LYS A N 1
ATOM 548 C CA . LYS A 1 73 ? 14.789 0.514 4.104 1.00 82.50 73 LYS A CA 1
ATOM 549 C C . LYS A 1 73 ? 16.049 0.627 3.245 1.00 82.50 73 LYS A C 1
ATOM 551 O O . LYS A 1 73 ? 15.965 0.664 2.020 1.00 82.50 73 LYS A O 1
ATOM 556 N N . ASN A 1 74 ? 17.226 0.714 3.868 1.00 77.88 74 ASN A N 1
ATOM 557 C CA . ASN A 1 74 ? 18.517 0.815 3.164 1.00 77.88 74 ASN A CA 1
ATOM 558 C C . ASN A 1 74 ? 18.573 1.946 2.111 1.00 77.88 74 ASN A C 1
ATOM 560 O O . ASN A 1 74 ? 19.124 1.782 1.024 1.00 77.88 74 ASN A O 1
ATOM 564 N N . GLY A 1 75 ? 17.964 3.097 2.422 1.00 79.00 75 GLY A N 1
ATOM 565 C CA . GLY A 1 75 ? 17.911 4.257 1.525 1.00 79.00 75 GLY A CA 1
ATOM 566 C C . GLY A 1 75 ? 16.908 4.141 0.371 1.00 79.00 75 GLY A C 1
ATOM 567 O O . GLY A 1 75 ? 16.895 5.005 -0.504 1.00 79.00 75 GLY A O 1
ATOM 568 N N . ILE A 1 76 ? 16.069 3.098 0.345 1.00 82.31 76 ILE A N 1
ATOM 569 C CA . ILE A 1 76 ? 15.109 2.837 -0.733 1.00 82.31 76 ILE A CA 1
ATOM 570 C C . ILE A 1 76 ? 13.707 2.705 -0.152 1.00 82.31 76 ILE A C 1
ATOM 572 O O . ILE A 1 76 ? 13.486 2.039 0.857 1.00 82.31 76 ILE A O 1
ATOM 576 N N . MET A 1 77 ? 12.746 3.358 -0.803 1.00 86.75 77 MET A N 1
ATOM 577 C CA . MET A 1 77 ? 11.341 3.290 -0.419 1.00 86.75 77 MET A CA 1
ATOM 578 C C . MET A 1 77 ? 10.791 1.883 -0.680 1.00 86.75 77 MET A C 1
ATOM 580 O O . MET A 1 77 ? 10.555 1.510 -1.830 1.00 86.75 77 MET A O 1
ATOM 584 N N . THR A 1 78 ? 10.571 1.140 0.397 1.00 90.75 78 THR A N 1
ATOM 585 C CA . THR A 1 78 ? 9.869 -0.143 0.419 1.00 90.75 78 THR A CA 1
ATOM 586 C C . THR A 1 78 ? 8.368 0.116 0.442 1.00 90.75 78 THR A C 1
ATOM 588 O O . THR A 1 78 ? 7.890 0.945 1.220 1.00 90.75 78 THR A O 1
ATOM 591 N N . ARG A 1 79 ? 7.636 -0.558 -0.447 1.00 93.00 79 ARG A N 1
ATOM 592 C CA . ARG A 1 79 ? 6.199 -0.369 -0.652 1.00 93.00 79 ARG A CA 1
ATOM 593 C C . ARG A 1 79 ? 5.444 -1.596 -0.154 1.00 93.00 79 ARG A C 1
ATOM 595 O O . ARG A 1 79 ? 5.536 -2.640 -0.779 1.00 93.00 79 ARG A O 1
ATOM 602 N N . TYR A 1 80 ? 4.721 -1.468 0.949 1.00 95.88 80 TYR A N 1
ATOM 603 C CA . TYR A 1 80 ? 3.805 -2.498 1.444 1.00 95.88 80 TYR A CA 1
ATOM 604 C C . TYR A 1 80 ? 2.367 -2.274 0.967 1.00 95.88 80 TYR A C 1
ATOM 606 O O . TYR A 1 80 ? 1.574 -3.208 0.963 1.00 95.88 80 TYR A O 1
ATOM 614 N N . ASP A 1 81 ? 2.051 -1.078 0.454 1.00 95.00 81 ASP A N 1
ATOM 615 C CA . ASP A 1 81 ? 0.860 -0.811 -0.371 1.00 95.00 81 ASP A CA 1
ATOM 616 C C . ASP A 1 81 ? 0.957 -1.439 -1.782 1.00 95.00 81 ASP A C 1
ATOM 618 O O . ASP A 1 81 ? 0.491 -0.874 -2.771 1.00 95.00 81 ASP A O 1
ATOM 622 N N . ASP A 1 82 ? 1.646 -2.569 -1.908 1.00 95.38 82 ASP A N 1
ATOM 623 C CA . ASP A 1 82 ? 1.940 -3.246 -3.163 1.00 95.38 82 ASP A CA 1
ATOM 624 C C . ASP A 1 82 ? 0.973 -4.414 -3.364 1.00 95.38 82 ASP A C 1
ATOM 626 O O . ASP A 1 82 ? 0.886 -5.317 -2.533 1.00 95.38 82 ASP A O 1
ATOM 630 N N . PHE A 1 83 ? 0.279 -4.443 -4.502 1.00 96.94 83 PHE A N 1
ATOM 631 C CA . PHE A 1 83 ? -0.595 -5.564 -4.847 1.00 96.94 83 PHE A CA 1
ATOM 632 C C . PHE A 1 83 ? 0.167 -6.893 -4.912 1.00 96.94 83 PHE A C 1
ATOM 634 O O . PHE A 1 83 ? -0.408 -7.929 -4.602 1.00 96.94 83 PHE A O 1
ATOM 641 N N . GLY A 1 84 ? 1.461 -6.876 -5.249 1.00 97.06 84 GLY A N 1
ATOM 642 C CA . GLY A 1 84 ? 2.327 -8.053 -5.179 1.00 97.06 84 GLY A CA 1
ATOM 643 C C . GLY A 1 84 ? 2.594 -8.554 -3.759 1.00 97.06 84 GLY A C 1
ATOM 644 O O . GLY A 1 84 ? 2.727 -9.760 -3.565 1.00 97.06 84 GLY A O 1
ATOM 645 N N . PHE A 1 85 ? 2.612 -7.654 -2.773 1.00 97.75 85 PHE A N 1
ATOM 646 C CA . PHE A 1 85 ? 2.762 -8.004 -1.360 1.00 97.75 85 PHE A CA 1
ATOM 647 C C . PHE A 1 85 ? 1.479 -8.609 -0.779 1.00 97.75 85 PHE A C 1
ATOM 649 O O . PHE A 1 85 ? 1.547 -9.503 0.051 1.00 97.75 85 PHE A O 1
ATOM 656 N N . ILE A 1 86 ? 0.310 -8.147 -1.235 1.00 97.69 86 ILE A N 1
ATOM 657 C CA . ILE A 1 86 ? -0.993 -8.600 -0.720 1.00 97.69 86 ILE A CA 1
ATOM 658 C C . ILE A 1 86 ? -1.483 -9.861 -1.445 1.00 97.69 86 ILE A C 1
ATOM 660 O O . ILE A 1 86 ? -1.952 -10.802 -0.814 1.00 97.69 86 ILE A O 1
ATOM 664 N N . LEU A 1 87 ? -1.397 -9.873 -2.778 1.00 96.88 87 LEU A N 1
ATOM 665 C CA . LEU A 1 87 ? -1.961 -10.911 -3.654 1.00 96.88 87 LEU A CA 1
ATOM 666 C C . LEU A 1 87 ? -0.897 -11.857 -4.230 1.00 96.88 87 LEU A C 1
ATOM 668 O O . LEU A 1 87 ? -1.177 -12.611 -5.167 1.00 96.88 87 LEU A O 1
ATOM 672 N N . GLY A 1 88 ? 0.339 -11.776 -3.737 1.00 96.19 88 GLY A N 1
ATOM 673 C CA . GLY A 1 88 ? 1.438 -12.621 -4.186 1.00 96.19 88 GLY A CA 1
ATOM 674 C C . GLY A 1 88 ? 1.128 -14.109 -4.011 1.00 96.19 88 GLY A C 1
ATOM 675 O O . GLY A 1 88 ? 0.529 -14.533 -3.030 1.00 96.19 88 GLY A O 1
ATOM 676 N N . ASP A 1 89 ? 1.563 -14.923 -4.970 1.00 95.31 89 ASP A N 1
ATOM 677 C CA . ASP A 1 89 ? 1.520 -16.378 -4.832 1.00 95.31 89 ASP A CA 1
ATOM 678 C C . ASP A 1 89 ? 2.601 -16.813 -3.834 1.00 95.31 89 ASP A C 1
ATOM 680 O O . ASP A 1 89 ? 3.797 -16.642 -4.089 1.00 95.31 89 ASP A O 1
ATOM 684 N N . GLU A 1 90 ? 2.182 -17.366 -2.697 1.00 95.25 90 GLU A N 1
ATOM 685 C CA . GLU A 1 90 ? 3.075 -17.731 -1.597 1.00 95.25 90 GLU A CA 1
ATOM 686 C C . GLU A 1 90 ? 4.194 -18.689 -2.036 1.00 95.25 90 GLU A C 1
ATOM 688 O O . GLU A 1 90 ? 5.354 -18.519 -1.643 1.00 95.25 90 GLU A O 1
ATOM 693 N N . ALA A 1 91 ? 3.881 -19.675 -2.883 1.00 96.12 91 ALA A N 1
ATOM 694 C CA . ALA A 1 91 ? 4.863 -20.644 -3.357 1.00 96.12 91 ALA A CA 1
ATOM 695 C C . ALA A 1 91 ? 5.922 -19.965 -4.236 1.00 96.12 91 ALA A C 1
ATOM 697 O O . ALA A 1 91 ? 7.121 -20.225 -4.077 1.00 96.12 91 ALA A O 1
ATOM 698 N N . LYS A 1 92 ? 5.505 -19.042 -5.112 1.00 96.62 92 LYS A N 1
ATOM 699 C CA . LYS A 1 92 ? 6.431 -18.251 -5.940 1.00 96.62 92 LYS A CA 1
ATOM 700 C C . LYS A 1 92 ? 7.271 -17.294 -5.104 1.00 96.62 92 LYS A C 1
ATOM 702 O O . LYS A 1 92 ? 8.481 -17.228 -5.313 1.00 96.62 92 LYS A O 1
ATOM 707 N N . VAL A 1 93 ? 6.673 -16.600 -4.133 1.00 96.75 93 VAL A N 1
ATOM 708 C CA . VAL A 1 93 ? 7.400 -15.691 -3.231 1.00 96.75 93 VAL A CA 1
ATOM 709 C C . VAL A 1 93 ? 8.476 -16.455 -2.457 1.00 96.75 93 VAL A C 1
ATOM 711 O O . VAL A 1 93 ? 9.642 -16.056 -2.479 1.00 96.75 93 VAL A O 1
ATOM 714 N N . LYS A 1 94 ? 8.134 -17.603 -1.856 1.00 96.75 94 LYS A N 1
ATOM 715 C CA . LYS A 1 94 ? 9.089 -18.460 -1.129 1.00 96.75 94 LYS A CA 1
ATOM 716 C C . LYS A 1 94 ? 10.235 -18.948 -2.021 1.00 96.75 94 LYS A C 1
ATOM 718 O O . LYS A 1 94 ? 11.399 -18.912 -1.608 1.00 96.75 94 LYS A O 1
ATOM 723 N N . ALA A 1 95 ? 9.925 -19.363 -3.249 1.00 96.44 95 ALA A N 1
ATOM 724 C CA . ALA A 1 95 ? 10.908 -19.880 -4.199 1.00 96.44 95 ALA A CA 1
ATOM 725 C C . ALA A 1 95 ? 11.747 -18.788 -4.892 1.00 96.44 95 ALA A C 1
ATOM 727 O O . ALA A 1 95 ? 12.801 -19.101 -5.456 1.00 96.44 95 ALA A O 1
ATOM 728 N N . SER A 1 96 ? 11.313 -17.523 -4.860 1.00 95.44 96 SER A N 1
ATOM 729 C CA . SER A 1 96 ? 11.925 -16.463 -5.662 1.00 95.44 96 SER A CA 1
ATOM 730 C C . SER A 1 96 ? 13.363 -16.175 -5.247 1.00 95.44 96 SER A C 1
ATOM 732 O O . SER A 1 96 ? 13.662 -15.910 -4.083 1.00 95.44 96 SER A O 1
ATOM 734 N N . LYS A 1 97 ? 14.267 -16.185 -6.229 1.00 93.06 97 LYS A N 1
ATOM 735 C CA . LYS A 1 97 ? 15.664 -15.740 -6.063 1.00 93.06 97 LYS A CA 1
ATOM 736 C C . LYS A 1 97 ? 15.853 -14.300 -6.528 1.00 93.06 97 LYS A C 1
ATOM 738 O O . LYS A 1 97 ? 16.890 -13.690 -6.253 1.00 93.06 97 LYS A O 1
ATOM 743 N N . ALA A 1 98 ? 14.904 -13.787 -7.310 1.00 92.25 98 ALA A N 1
ATOM 744 C CA . ALA A 1 98 ? 14.913 -12.409 -7.765 1.00 92.25 98 ALA A CA 1
ATOM 745 C C . ALA A 1 98 ? 14.550 -11.457 -6.620 1.00 92.25 98 ALA A C 1
ATOM 747 O O . ALA A 1 98 ? 15.257 -10.468 -6.440 1.00 92.25 98 ALA A O 1
ATOM 748 N N . LEU A 1 99 ? 13.525 -11.789 -5.822 1.00 93.00 99 LEU A N 1
ATOM 749 C CA . LEU A 1 99 ? 13.022 -10.943 -4.734 1.00 93.00 99 LEU A CA 1
ATOM 750 C C . LEU A 1 99 ? 14.116 -10.540 -3.735 1.00 93.00 99 LEU A C 1
ATOM 752 O O . LEU A 1 99 ? 14.245 -9.364 -3.430 1.00 93.00 99 LEU A O 1
ATOM 756 N N . GLU A 1 100 ? 14.984 -11.474 -3.336 1.00 90.19 100 GLU A N 1
ATOM 757 C CA . GLU A 1 100 ? 16.114 -11.231 -2.413 1.00 90.19 100 GLU A CA 1
ATOM 758 C C . GLU A 1 100 ? 17.103 -10.157 -2.901 1.00 90.19 100 GLU A C 1
ATOM 760 O O . GLU A 1 100 ? 17.915 -9.641 -2.137 1.00 90.19 100 GLU A O 1
ATOM 765 N N . LYS A 1 101 ? 17.077 -9.847 -4.200 1.00 89.19 101 LYS A N 1
ATOM 766 C CA . LYS A 1 101 ? 17.966 -8.871 -4.839 1.00 89.19 101 LYS A CA 1
ATOM 767 C C . LYS A 1 101 ? 17.256 -7.560 -5.147 1.00 89.19 101 LYS A C 1
ATOM 769 O O . LYS A 1 101 ? 17.932 -6.599 -5.514 1.00 89.19 101 LYS A O 1
ATOM 774 N N . ILE A 1 102 ? 15.927 -7.528 -5.068 1.00 89.75 102 ILE A N 1
ATOM 775 C CA . ILE A 1 102 ? 15.134 -6.325 -5.296 1.00 89.75 102 ILE A CA 1
ATOM 776 C C . ILE A 1 102 ? 15.083 -5.564 -3.969 1.00 89.75 102 ILE A C 1
ATOM 778 O O . ILE A 1 102 ? 14.748 -6.154 -2.947 1.00 89.75 102 ILE A O 1
ATOM 782 N N . PRO A 1 103 ? 15.396 -4.260 -3.950 1.00 87.88 103 PRO A N 1
ATOM 783 C CA . PRO A 1 103 ? 15.288 -3.462 -2.736 1.00 87.88 103 PRO A CA 1
ATOM 784 C C . PRO A 1 103 ? 13.817 -3.139 -2.421 1.00 87.88 103 PRO A C 1
ATOM 786 O O . PRO A 1 103 ? 13.328 -2.048 -2.716 1.00 87.88 103 PRO A O 1
ATOM 789 N N . SER A 1 104 ? 13.112 -4.127 -1.879 1.00 91.44 104 SER A N 1
ATOM 790 C CA . SER A 1 104 ? 11.682 -4.121 -1.561 1.00 91.44 104 SER A CA 1
ATOM 791 C C . SER A 1 104 ? 11.440 -4.836 -0.223 1.00 91.44 104 SER A C 1
ATOM 793 O O . SER A 1 104 ? 12.378 -5.070 0.538 1.00 91.44 104 SER A O 1
ATOM 795 N N . TRP A 1 105 ? 10.183 -5.179 0.056 1.00 94.75 105 TRP A N 1
ATOM 796 C CA . TRP A 1 105 ? 9.795 -6.198 1.021 1.00 94.75 105 TRP A CA 1
ATOM 797 C C . TRP A 1 105 ? 10.409 -7.554 0.656 1.00 94.75 105 TRP A C 1
ATOM 799 O O . TRP A 1 105 ? 10.724 -7.818 -0.510 1.00 94.75 105 TRP A O 1
ATOM 809 N N . ASP A 1 106 ? 10.579 -8.413 1.656 1.00 95.44 106 ASP A N 1
ATOM 810 C CA . ASP A 1 106 ? 11.182 -9.735 1.497 1.00 95.44 106 ASP A CA 1
ATOM 811 C C . ASP A 1 106 ? 10.226 -10.887 1.866 1.00 95.44 106 ASP A C 1
ATOM 813 O O . ASP A 1 106 ? 9.040 -10.704 2.146 1.00 95.44 106 ASP A O 1
ATOM 817 N N . LYS A 1 107 ? 10.744 -12.119 1.822 1.00 96.81 107 LYS A N 1
ATOM 818 C CA . LYS A 1 107 ? 9.978 -13.336 2.137 1.00 96.81 107 LYS A CA 1
ATOM 819 C C . LYS A 1 107 ? 9.507 -13.371 3.594 1.00 96.81 107 LYS A C 1
ATOM 821 O O . LYS A 1 107 ? 8.451 -13.935 3.870 1.00 96.81 107 LYS A O 1
ATOM 826 N N . THR A 1 108 ? 10.295 -12.805 4.506 1.00 97.06 108 THR A N 1
ATOM 827 C CA . THR A 1 108 ? 9.990 -12.745 5.939 1.00 97.06 108 THR A CA 1
ATOM 828 C C . THR A 1 108 ? 8.878 -11.740 6.186 1.00 97.06 108 THR A C 1
ATOM 830 O O . THR A 1 108 ? 7.914 -12.066 6.874 1.00 97.06 108 THR A O 1
ATOM 833 N N . ASP A 1 109 ? 8.979 -10.558 5.570 1.00 97.06 109 ASP A N 1
ATOM 834 C CA . ASP A 1 109 ? 7.935 -9.537 5.601 1.00 97.06 109 ASP A CA 1
ATOM 835 C C . ASP A 1 109 ? 6.597 -10.130 5.116 1.00 97.06 109 ASP A C 1
ATOM 837 O O . ASP A 1 109 ? 5.582 -10.000 5.800 1.00 97.06 109 ASP A O 1
ATOM 841 N N . PHE A 1 110 ? 6.611 -10.832 3.973 1.00 97.75 110 PHE A N 1
ATOM 842 C CA . PHE A 1 110 ? 5.423 -11.456 3.377 1.00 97.75 110 PHE A CA 1
ATOM 843 C C . PHE A 1 110 ? 4.815 -12.516 4.305 1.00 97.75 110 PHE A C 1
ATOM 845 O O . PHE A 1 110 ? 3.650 -12.417 4.681 1.00 97.75 110 PHE A O 1
ATOM 852 N N . ALA A 1 111 ? 5.607 -13.501 4.741 1.00 97.06 111 ALA A N 1
ATOM 853 C CA . ALA A 1 111 ? 5.120 -14.565 5.619 1.00 97.06 111 ALA A CA 1
ATOM 854 C C . ALA A 1 111 ? 4.562 -14.015 6.942 1.00 97.06 111 ALA A C 1
ATOM 856 O O . ALA A 1 111 ? 3.477 -14.410 7.369 1.00 97.06 111 ALA A O 1
ATOM 857 N N . SER A 1 112 ? 5.271 -13.060 7.551 1.00 97.62 112 SER A N 1
ATOM 858 C CA . SER A 1 112 ? 4.843 -12.439 8.802 1.00 97.62 112 SER A CA 1
ATOM 859 C C . SER A 1 112 ? 3.550 -11.642 8.630 1.00 97.62 112 SER A C 1
ATOM 861 O O . SER A 1 112 ? 2.689 -11.704 9.503 1.00 97.62 112 SER A O 1
ATOM 863 N N . PHE A 1 113 ? 3.373 -10.934 7.509 1.00 97.94 113 PHE A N 1
ATOM 864 C CA . PHE A 1 113 ? 2.133 -10.212 7.226 1.00 97.94 113 PHE A CA 1
ATOM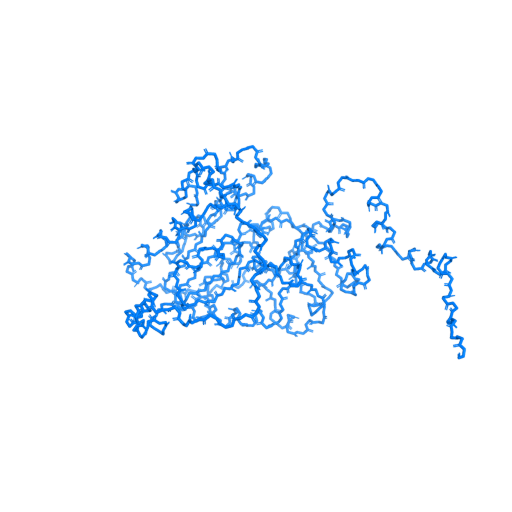 865 C C . PHE A 1 113 ? 0.929 -11.150 7.175 1.00 97.94 113 PHE A C 1
ATOM 867 O O . PHE A 1 113 ? -0.069 -10.887 7.841 1.00 97.94 113 PHE A O 1
ATOM 874 N N . HIS A 1 114 ? 1.033 -12.262 6.445 1.00 95.38 114 HIS A N 1
ATOM 875 C CA . HIS A 1 114 ? -0.062 -13.227 6.335 1.00 95.38 114 HIS A CA 1
ATOM 876 C C . HIS A 1 114 ? -0.416 -13.876 7.680 1.00 95.38 114 HIS A C 1
ATOM 878 O O . HIS A 1 114 ? -1.598 -14.024 7.991 1.00 95.38 114 HIS A O 1
ATOM 884 N N . GLU A 1 115 ? 0.586 -14.201 8.501 1.00 95.56 115 GLU A N 1
ATOM 885 C CA . GLU A 1 115 ? 0.378 -14.698 9.866 1.00 95.56 115 GLU A CA 1
ATOM 886 C C . GLU A 1 115 ? -0.343 -13.657 10.738 1.00 95.56 115 GLU A C 1
ATOM 888 O O . GLU A 1 115 ? -1.384 -13.940 11.334 1.00 95.56 115 GLU A O 1
ATOM 893 N N . ARG A 1 116 ? 0.176 -12.424 10.770 1.00 96.94 116 ARG A N 1
ATOM 894 C CA . ARG A 1 116 ? -0.355 -11.333 11.599 1.00 96.94 116 ARG A CA 1
ATOM 895 C C . ARG A 1 116 ? -1.750 -10.895 11.166 1.00 96.94 116 ARG A C 1
ATOM 897 O O . ARG A 1 116 ? -2.544 -10.501 12.015 1.00 96.94 116 ARG A O 1
ATOM 904 N N . LEU A 1 117 ? -2.040 -10.936 9.865 1.00 97.06 117 LEU A N 1
ATOM 905 C CA . LEU A 1 117 ? -3.340 -10.580 9.301 1.00 97.06 117 LEU A CA 1
ATOM 906 C C . LEU A 1 117 ? -4.431 -11.509 9.836 1.00 97.06 117 LEU A C 1
ATOM 908 O O . LEU A 1 117 ? -5.480 -11.034 10.266 1.00 97.06 117 LEU A O 1
ATOM 912 N N . ALA A 1 118 ? -4.169 -12.819 9.864 1.00 94.44 118 ALA A N 1
ATOM 913 C CA . ALA A 1 118 ? -5.118 -13.803 10.380 1.00 94.44 118 ALA A CA 1
ATOM 914 C C . ALA A 1 118 ? -5.462 -13.566 11.857 1.00 94.44 118 ALA A C 1
ATOM 916 O O . ALA A 1 118 ? -6.619 -13.736 12.248 1.00 94.44 118 ALA A O 1
ATOM 917 N N . SER A 1 119 ? -4.475 -13.124 12.639 1.00 94.31 119 SER A N 1
ATOM 918 C CA . SER A 1 119 ? -4.563 -12.961 14.089 1.00 94.31 119 SER A CA 1
ATOM 919 C C . SER A 1 119 ? -4.753 -11.510 14.556 1.00 94.31 119 SER A C 1
ATOM 921 O O . SER A 1 119 ? -4.460 -11.202 15.706 1.00 94.31 119 SER A O 1
ATOM 923 N N . SER A 1 120 ? -5.093 -10.557 13.688 1.00 95.56 120 SER A N 1
ATOM 924 C CA . SER A 1 120 ? -5.276 -9.158 14.112 1.00 95.56 120 SER A CA 1
ATOM 925 C C . SER A 1 120 ? -6.687 -8.932 14.651 1.00 95.56 120 SER A C 1
ATOM 927 O O . SER A 1 120 ? -7.636 -9.411 14.039 1.00 95.56 120 SER A O 1
ATOM 929 N N . ASP A 1 121 ? -6.844 -8.154 15.723 1.00 93.75 121 ASP A N 1
ATOM 930 C CA . ASP A 1 121 ? -8.160 -7.781 16.271 1.00 93.75 121 ASP A CA 1
ATOM 931 C C . ASP A 1 121 ? -8.750 -6.563 15.538 1.00 93.75 121 ASP A C 1
ATOM 933 O O . ASP A 1 121 ? -9.970 -6.438 15.386 1.00 93.75 121 ASP A O 1
ATOM 937 N N . VAL A 1 122 ? -7.870 -5.674 15.062 1.00 94.50 122 VAL A N 1
ATOM 938 C CA . VAL A 1 122 ? -8.200 -4.478 14.279 1.00 94.50 122 VAL A CA 1
ATOM 939 C C . VAL A 1 122 ? -7.263 -4.384 13.078 1.00 94.50 122 VAL A C 1
ATOM 941 O O . VAL A 1 122 ? -6.049 -4.538 13.218 1.00 94.50 122 VAL A O 1
ATOM 944 N N . LEU A 1 123 ? -7.824 -4.076 11.910 1.00 97.38 123 LEU A N 1
ATOM 945 C CA . LEU A 1 123 ? -7.082 -3.859 10.669 1.00 97.38 123 LEU A CA 1
ATOM 946 C C . LEU A 1 123 ? -7.265 -2.414 10.187 1.00 97.38 123 LEU A C 1
ATOM 948 O O . LEU A 1 123 ? -8.395 -1.942 10.082 1.00 97.38 123 LEU A O 1
ATOM 952 N N . ILE A 1 124 ? -6.177 -1.726 9.842 1.00 97.62 124 ILE A N 1
ATOM 953 C CA . ILE A 1 124 ? -6.205 -0.403 9.203 1.00 97.62 124 ILE A CA 1
ATOM 954 C C . ILE A 1 124 ? -5.462 -0.473 7.865 1.00 97.62 124 ILE A C 1
ATOM 956 O O . ILE A 1 124 ? -4.307 -0.894 7.804 1.00 97.62 124 ILE A O 1
ATOM 960 N N . VAL A 1 125 ? -6.121 -0.036 6.793 1.00 98.25 125 VAL A N 1
ATOM 961 C CA . VAL A 1 125 ? -5.646 -0.170 5.412 1.00 98.25 125 VAL A CA 1
ATOM 962 C C . VAL A 1 125 ? -5.608 1.186 4.715 1.00 98.25 125 VAL A C 1
ATOM 964 O O . VAL A 1 125 ? -6.586 1.927 4.761 1.00 98.25 125 VAL A O 1
ATOM 967 N N . SER A 1 126 ? -4.508 1.495 4.023 1.00 97.31 126 SER A N 1
ATOM 968 C CA . SER A 1 126 ? -4.389 2.671 3.143 1.00 97.31 126 SER A CA 1
ATOM 969 C C . SER A 1 126 ? -3.656 2.304 1.849 1.00 97.31 126 SER A C 1
ATOM 971 O O . SER A 1 126 ? -2.436 2.155 1.825 1.00 97.31 126 SER A O 1
ATOM 973 N N . LEU A 1 127 ? -4.394 2.129 0.748 1.00 97.31 127 LEU A N 1
ATOM 974 C CA . LEU A 1 127 ? -3.854 1.660 -0.541 1.00 97.31 127 LEU A CA 1
ATOM 975 C C . LEU A 1 127 ? -3.918 2.726 -1.642 1.00 97.31 127 LEU A C 1
ATOM 977 O O . LEU A 1 127 ? -3.711 2.420 -2.815 1.00 97.31 127 LEU A O 1
ATOM 981 N N . SER A 1 128 ? -4.176 3.988 -1.295 1.00 95.38 128 SER A N 1
ATOM 982 C CA . SER A 1 128 ? -4.324 5.076 -2.275 1.00 95.38 128 SER A CA 1
ATOM 983 C C . SER A 1 128 ? -3.105 5.191 -3.185 1.00 95.38 128 SER A C 1
ATOM 985 O O . SER A 1 128 ? -3.206 5.347 -4.406 1.00 95.38 128 SER A O 1
ATOM 987 N N . ALA A 1 129 ? -1.921 5.045 -2.598 1.00 92.62 129 ALA A N 1
ATOM 988 C CA . ALA A 1 129 ? -0.701 5.166 -3.345 1.00 92.62 129 ALA A CA 1
ATOM 989 C C . ALA A 1 129 ? -0.453 3.935 -4.238 1.00 92.62 129 ALA A C 1
ATOM 991 O O . ALA A 1 129 ? 0.202 4.130 -5.257 1.00 92.62 129 ALA A O 1
ATOM 992 N N . ALA A 1 130 ? -1.032 2.749 -3.975 1.00 94.31 130 ALA A N 1
ATOM 993 C CA . ALA A 1 130 ? -1.017 1.546 -4.837 1.00 94.31 130 ALA A CA 1
ATOM 994 C C . ALA A 1 130 ? -1.539 1.816 -6.254 1.00 94.31 130 ALA A C 1
ATOM 996 O O . ALA A 1 130 ? -1.082 1.226 -7.233 1.00 94.31 130 ALA A O 1
ATOM 997 N N . MET A 1 131 ? -2.436 2.795 -6.381 1.00 95.12 131 MET A N 1
ATOM 998 C CA . MET A 1 131 ? -3.090 3.177 -7.633 1.00 95.12 131 MET A CA 1
ATOM 999 C C . MET A 1 131 ? -2.179 3.920 -8.627 1.00 95.12 131 MET A C 1
ATOM 1001 O O . MET A 1 131 ? -2.636 4.357 -9.688 1.00 95.12 131 MET A O 1
ATOM 1005 N N . LYS A 1 132 ? -0.889 4.085 -8.314 1.00 90.88 132 LYS A N 1
ATOM 1006 C CA . LYS A 1 132 ? 0.075 4.851 -9.121 1.00 90.88 132 LYS A CA 1
ATOM 1007 C C . LYS A 1 132 ? 1.309 4.018 -9.475 1.00 90.88 132 LYS A C 1
ATOM 1009 O O . LYS A 1 132 ? 1.727 3.146 -8.722 1.00 90.88 132 LYS A O 1
ATOM 1014 N N . GLY A 1 133 ? 1.993 4.369 -10.558 1.00 88.62 133 GLY A N 1
ATOM 1015 C CA . GLY A 1 133 ? 3.297 3.794 -10.904 1.00 88.62 133 GLY A CA 1
ATOM 1016 C C . GLY A 1 133 ? 3.246 2.419 -11.579 1.00 88.62 133 GLY A C 1
ATOM 1017 O O . GLY A 1 133 ? 2.182 1.876 -11.887 1.00 88.62 133 GLY A O 1
ATOM 1018 N N . ALA A 1 134 ? 4.441 1.900 -11.856 1.00 91.19 134 ALA A N 1
ATOM 1019 C CA . ALA A 1 134 ? 4.664 0.654 -12.579 1.00 91.19 134 ALA A CA 1
ATOM 1020 C C . ALA A 1 134 ? 5.040 -0.494 -11.633 1.00 91.19 134 ALA A C 1
ATOM 1022 O O . ALA A 1 134 ? 5.541 -0.276 -10.528 1.00 91.19 134 ALA A O 1
ATOM 1023 N N . HIS A 1 135 ? 4.842 -1.716 -12.114 1.00 93.81 135 HIS A N 1
ATOM 1024 C CA . HIS A 1 135 ? 5.181 -2.951 -11.424 1.00 93.81 135 HIS A CA 1
ATOM 1025 C C . HIS A 1 135 ? 6.356 -3.621 -12.133 1.00 93.81 135 HIS A C 1
ATOM 1027 O O . HIS A 1 135 ? 6.396 -3.703 -13.362 1.00 93.81 135 HIS A O 1
ATOM 1033 N N . LEU A 1 136 ? 7.313 -4.102 -11.353 1.00 94.06 136 LEU A N 1
ATOM 1034 C CA . LEU A 1 136 ? 8.330 -5.049 -11.776 1.00 94.06 136 LEU A CA 1
ATOM 1035 C C . LEU A 1 136 ? 7.742 -6.453 -11.676 1.00 94.06 136 LEU A C 1
ATOM 1037 O O . LEU A 1 136 ? 7.321 -6.879 -10.608 1.00 94.06 136 LEU A O 1
ATOM 1041 N N . LEU A 1 137 ? 7.738 -7.169 -12.790 1.00 95.88 137 LEU A N 1
ATOM 1042 C CA . LEU A 1 137 ? 7.444 -8.591 -12.837 1.00 95.88 137 LEU A CA 1
ATOM 1043 C C . LEU A 1 137 ? 8.748 -9.347 -13.064 1.00 95.88 137 LEU A C 1
ATOM 1045 O O . LEU A 1 137 ? 9.419 -9.133 -14.079 1.00 95.88 137 LEU A O 1
ATOM 1049 N N . THR A 1 138 ? 9.102 -10.214 -12.126 1.00 95.19 138 THR A N 1
ATOM 1050 C CA . THR A 1 138 ? 10.286 -11.067 -12.220 1.00 95.19 138 THR A CA 1
ATOM 1051 C C . THR A 1 138 ? 10.026 -12.291 -13.098 1.00 95.19 138 THR A C 1
ATOM 1053 O O . THR A 1 138 ? 8.884 -12.732 -13.262 1.00 95.19 138 THR A O 1
ATOM 1056 N N . ASP A 1 139 ? 11.093 -12.878 -13.641 1.00 93.31 139 ASP A N 1
ATOM 1057 C CA . ASP A 1 139 ? 10.999 -14.106 -14.447 1.00 93.31 139 ASP A CA 1
ATOM 1058 C C . ASP A 1 139 ? 10.465 -15.304 -13.637 1.00 93.31 139 ASP A C 1
ATOM 1060 O O . ASP A 1 139 ? 9.822 -16.191 -14.194 1.00 93.31 139 ASP A O 1
ATOM 1064 N N . ASP A 1 140 ? 10.685 -15.309 -12.315 1.00 93.69 140 ASP A N 1
ATOM 1065 C CA . ASP A 1 140 ? 10.137 -16.307 -11.384 1.00 93.69 140 ASP A CA 1
ATOM 1066 C C . ASP A 1 140 ? 8.703 -15.989 -10.908 1.00 93.69 140 ASP A C 1
ATOM 1068 O O . ASP A 1 140 ? 8.139 -16.717 -10.092 1.00 93.69 140 ASP A O 1
ATOM 1072 N N . GLY A 1 141 ? 8.065 -14.960 -11.479 1.00 94.94 141 GLY A N 1
ATOM 1073 C CA . GLY A 1 141 ? 6.629 -14.713 -11.343 1.00 94.94 141 GLY A CA 1
ATOM 1074 C C . GLY A 1 141 ? 6.212 -13.957 -10.083 1.00 94.94 141 GLY A C 1
ATOM 1075 O O . GLY A 1 141 ? 5.050 -14.056 -9.692 1.00 94.94 141 GLY A O 1
ATOM 1076 N N . VAL A 1 142 ? 7.124 -13.205 -9.467 1.00 96.69 142 VAL A N 1
ATOM 1077 C CA . VAL A 1 142 ? 6.827 -12.274 -8.372 1.00 96.69 142 VAL A CA 1
ATOM 1078 C C . VAL A 1 142 ? 6.577 -10.882 -8.944 1.00 96.69 142 VAL A C 1
ATOM 1080 O O . VAL A 1 142 ? 7.316 -10.388 -9.799 1.00 96.69 142 VAL A O 1
ATOM 1083 N N . VAL A 1 143 ? 5.512 -10.249 -8.466 1.00 96.75 143 VAL A N 1
ATOM 1084 C CA . VAL A 1 143 ? 5.183 -8.859 -8.778 1.00 96.75 143 VAL A CA 1
ATOM 1085 C C . VAL A 1 143 ? 5.678 -8.000 -7.628 1.00 96.75 143 VAL A C 1
ATOM 1087 O O . VAL A 1 143 ? 5.396 -8.304 -6.477 1.00 96.75 143 VAL A O 1
ATOM 1090 N N . VAL A 1 144 ? 6.414 -6.943 -7.944 1.00 94.94 144 VAL A N 1
ATOM 1091 C CA . VAL A 1 144 ? 6.888 -5.965 -6.969 1.00 94.94 144 VAL A CA 1
ATOM 1092 C C . VAL A 1 144 ? 6.661 -4.569 -7.515 1.00 94.94 144 VAL A C 1
ATOM 1094 O O . VAL A 1 144 ? 7.075 -4.241 -8.627 1.00 94.94 144 VAL A O 1
ATOM 1097 N N . ARG A 1 145 ? 6.063 -3.697 -6.724 1.00 91.44 145 ARG A N 1
ATOM 1098 C CA . ARG A 1 145 ? 5.966 -2.280 -7.034 1.00 91.44 145 ARG A CA 1
ATOM 1099 C C . ARG A 1 145 ? 7.127 -1.533 -6.399 1.00 91.44 145 ARG A C 1
ATOM 1101 O O . ARG A 1 145 ? 7.329 -1.578 -5.191 1.00 91.44 145 ARG A O 1
ATOM 1108 N N . VAL A 1 146 ? 7.872 -0.785 -7.209 1.00 79.25 146 VAL A N 1
ATOM 1109 C CA . VAL A 1 146 ? 9.012 -0.011 -6.706 1.00 79.25 146 VAL A CA 1
ATOM 1110 C C . VAL A 1 146 ? 8.831 1.467 -7.011 1.00 79.25 146 VAL A C 1
ATOM 1112 O O . VAL A 1 146 ? 8.457 1.857 -8.118 1.00 79.25 146 VAL A O 1
ATOM 1115 N N . HIS A 1 147 ? 9.109 2.307 -6.014 1.00 80.31 147 HIS A N 1
ATOM 1116 C CA . HIS A 1 147 ? 9.052 3.754 -6.167 1.00 80.31 147 HIS A CA 1
ATOM 1117 C C . HIS A 1 147 ? 10.151 4.243 -7.135 1.00 80.31 147 HIS A C 1
ATOM 1119 O O . HIS A 1 147 ? 11.333 3.998 -6.861 1.00 80.31 147 HIS A O 1
ATOM 1125 N N . PRO A 1 148 ? 9.816 4.970 -8.222 1.00 72.19 148 PRO A N 1
ATOM 1126 C CA . PRO A 1 148 ? 10.795 5.379 -9.233 1.00 72.19 148 PRO A CA 1
ATOM 1127 C C . PRO A 1 148 ? 11.979 6.162 -8.656 1.00 72.19 148 PRO A C 1
ATOM 1129 O O . PRO A 1 148 ? 13.129 5.904 -8.992 1.00 72.19 148 PRO A O 1
ATOM 1132 N N . GLU A 1 149 ? 11.740 7.089 -7.728 1.00 68.31 149 GLU A N 1
ATOM 1133 C CA . GLU A 1 149 ? 12.817 7.938 -7.200 1.00 68.31 149 GLU A CA 1
ATOM 1134 C C . GLU A 1 149 ? 13.829 7.166 -6.340 1.00 68.31 149 GLU A C 1
ATOM 1136 O O . GLU A 1 149 ? 15.035 7.410 -6.433 1.00 68.31 149 GLU A O 1
ATOM 1141 N N . GLY A 1 150 ? 13.352 6.205 -5.540 1.00 70.00 150 GLY A N 1
ATOM 1142 C CA . GLY A 1 150 ? 14.217 5.370 -4.701 1.00 70.00 150 GLY A CA 1
ATOM 1143 C C . GLY A 1 150 ? 15.019 4.386 -5.548 1.00 70.00 150 GLY A C 1
ATOM 1144 O O . GLY A 1 150 ? 16.230 4.236 -5.376 1.00 70.00 150 GLY A O 1
ATOM 1145 N N . LEU A 1 151 ? 14.359 3.781 -6.536 1.00 74.88 151 LEU A N 1
ATOM 1146 C CA . LEU A 1 151 ? 14.997 2.835 -7.439 1.00 74.88 151 LEU A CA 1
ATOM 1147 C C . LEU A 1 151 ? 15.985 3.512 -8.389 1.00 74.88 151 LEU A C 1
ATOM 1149 O O . LEU A 1 151 ? 17.050 2.960 -8.635 1.00 74.88 151 LEU A O 1
ATOM 1153 N N . GLY A 1 152 ? 15.695 4.719 -8.876 1.00 74.56 152 GLY A N 1
ATOM 1154 C CA . GLY A 1 152 ? 16.614 5.480 -9.719 1.00 74.56 152 GLY A CA 1
ATOM 1155 C C . GLY A 1 152 ? 17.964 5.717 -9.037 1.00 74.56 152 GLY A C 1
ATOM 1156 O O . GLY A 1 152 ? 19.004 5.441 -9.634 1.00 74.56 152 GLY A O 1
ATOM 1157 N N . SER A 1 153 ? 17.949 6.146 -7.770 1.00 74.62 153 SER A N 1
ATOM 1158 C CA . SER A 1 153 ? 19.165 6.327 -6.961 1.00 74.62 153 SER A CA 1
ATOM 1159 C C . SER A 1 153 ? 19.896 5.004 -6.724 1.00 74.62 153 SER A C 1
ATOM 1161 O O . SER A 1 153 ? 21.117 4.932 -6.885 1.00 74.62 153 SER A O 1
ATOM 1163 N N . TYR A 1 154 ? 19.155 3.935 -6.418 1.00 80.38 154 TYR A N 1
ATOM 1164 C CA . TYR A 1 154 ? 19.741 2.609 -6.252 1.00 80.38 154 TYR A CA 1
ATOM 1165 C C . TYR A 1 154 ? 20.403 2.100 -7.533 1.00 80.38 154 TYR A C 1
ATOM 1167 O O . TYR A 1 154 ? 21.531 1.620 -7.477 1.00 80.38 154 TYR A O 1
ATOM 1175 N N . ILE A 1 155 ? 19.747 2.234 -8.689 1.00 78.50 155 ILE A N 1
ATOM 1176 C CA . ILE A 1 155 ? 20.303 1.843 -9.990 1.00 78.50 155 ILE A CA 1
ATOM 1177 C C . ILE A 1 155 ? 21.500 2.724 -10.343 1.00 78.50 155 ILE A C 1
ATOM 1179 O O . ILE A 1 155 ? 22.473 2.241 -10.918 1.00 78.50 155 ILE A O 1
ATOM 1183 N N . ASP A 1 156 ? 21.470 4.011 -9.999 1.00 76.25 156 ASP A N 1
ATOM 1184 C CA . ASP A 1 156 ? 22.605 4.894 -10.240 1.00 76.25 156 ASP A CA 1
ATOM 1185 C C . ASP A 1 156 ? 23.858 4.438 -9.471 1.00 76.25 156 ASP A C 1
ATOM 1187 O O . ASP A 1 156 ? 24.953 4.507 -10.049 1.00 76.2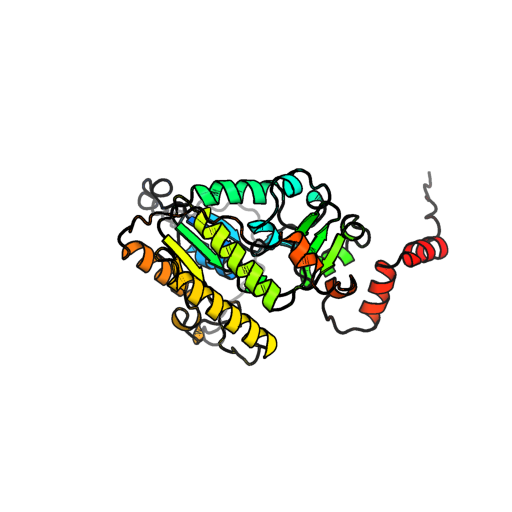5 156 ASP A O 1
ATOM 1191 N N . ALA A 1 157 ? 23.684 3.914 -8.250 1.00 79.19 157 ALA A N 1
ATOM 1192 C CA . ALA A 1 157 ? 24.729 3.295 -7.426 1.00 79.19 157 ALA A CA 1
ATOM 1193 C C . ALA A 1 157 ? 25.067 1.846 -7.843 1.00 79.19 157 ALA A C 1
ATOM 1195 O O . ALA A 1 157 ? 26.226 1.436 -7.777 1.00 79.19 157 ALA A O 1
ATOM 1196 N N . HIS A 1 158 ? 24.085 1.091 -8.342 1.00 81.62 158 HIS A N 1
ATOM 1197 C CA . HIS A 1 158 ? 24.186 -0.328 -8.697 1.00 81.62 158 HIS A CA 1
ATOM 1198 C C . HIS A 1 158 ? 23.680 -0.592 -10.128 1.00 81.62 158 HIS A C 1
ATOM 1200 O O . HIS A 1 158 ? 22.744 -1.372 -10.327 1.00 81.62 158 HIS A O 1
ATOM 1206 N N . PRO A 1 159 ? 24.306 -0.008 -11.169 1.00 74.25 159 PRO A N 1
ATOM 1207 C CA . PRO A 1 159 ? 23.786 -0.061 -12.544 1.00 74.25 159 PRO A CA 1
ATOM 1208 C C . PRO A 1 159 ? 23.746 -1.473 -13.145 1.00 74.25 159 PRO A C 1
ATOM 1210 O O . PRO A 1 159 ? 23.162 -1.686 -14.202 1.00 74.25 159 PRO A O 1
ATOM 1213 N N . TRP A 1 160 ? 24.365 -2.440 -12.469 1.00 73.38 160 TRP A N 1
ATOM 1214 C CA . TRP A 1 160 ? 24.476 -3.834 -12.883 1.00 73.38 160 TRP A CA 1
ATOM 1215 C C . TRP A 1 160 ? 23.713 -4.799 -11.977 1.00 73.38 160 TRP A C 1
ATOM 1217 O O . TRP A 1 160 ? 23.974 -6.001 -12.034 1.00 73.38 160 TRP A O 1
ATOM 1227 N N . ALA A 1 161 ? 22.810 -4.298 -11.129 1.00 80.38 161 ALA A N 1
ATOM 1228 C CA . ALA A 1 161 ? 22.007 -5.145 -10.260 1.00 80.38 161 ALA A CA 1
ATOM 1229 C C . ALA A 1 161 ? 21.301 -6.227 -11.094 1.00 80.38 161 ALA A C 1
ATOM 1231 O O . ALA A 1 161 ? 20.564 -5.931 -12.035 1.00 80.38 161 ALA A O 1
ATOM 1232 N N . ASN A 1 162 ? 21.574 -7.498 -10.785 1.00 77.75 162 ASN A N 1
ATOM 1233 C CA . ASN A 1 162 ? 21.167 -8.613 -11.643 1.00 77.75 162 ASN A CA 1
ATOM 1234 C C . ASN A 1 162 ? 19.645 -8.733 -11.782 1.00 77.75 162 ASN A C 1
ATOM 1236 O O . ASN A 1 162 ? 19.187 -9.153 -12.841 1.00 77.75 162 ASN A O 1
ATOM 1240 N N . PHE A 1 163 ? 18.873 -8.307 -10.775 1.00 81.44 163 PHE A N 1
ATOM 1241 C CA . PHE A 1 163 ? 17.411 -8.320 -10.865 1.00 81.44 163 PHE A CA 1
ATOM 1242 C C . PHE A 1 163 ? 16.893 -7.430 -11.996 1.00 81.44 163 PHE A C 1
ATOM 1244 O O . PHE A 1 163 ? 15.865 -7.737 -12.584 1.00 81.44 163 PHE A O 1
ATOM 1251 N N . LEU A 1 164 ? 17.624 -6.366 -12.364 1.00 79.88 164 LEU A N 1
ATOM 1252 C CA . LEU A 1 164 ? 17.240 -5.527 -13.494 1.00 79.88 164 LEU A CA 1
ATOM 1253 C C . LEU A 1 164 ? 17.248 -6.322 -14.792 1.00 79.88 164 LEU A C 1
ATOM 1255 O O . LEU A 1 164 ? 16.522 -5.948 -15.695 1.00 79.88 164 LEU A O 1
ATOM 1259 N N . LYS A 1 165 ? 18.057 -7.382 -14.918 1.00 82.75 165 LYS A N 1
ATOM 1260 C CA . LYS A 1 165 ? 18.103 -8.225 -16.121 1.00 82.75 165 LYS A CA 1
ATOM 1261 C C . LYS A 1 165 ? 16.962 -9.238 -16.164 1.00 82.75 165 LYS A C 1
ATOM 1263 O O . LYS A 1 165 ? 16.497 -9.512 -17.261 1.00 82.75 165 LYS A O 1
ATOM 1268 N N . SER A 1 166 ? 16.532 -9.732 -15.004 1.00 85.06 166 SER A N 1
ATOM 1269 C CA . SER A 1 166 ? 15.522 -10.787 -14.832 1.00 85.06 166 SER A CA 1
ATOM 1270 C C . SER A 1 166 ? 14.150 -10.248 -14.409 1.00 85.06 166 SER A C 1
ATOM 1272 O O . SER A 1 166 ? 13.416 -10.901 -13.663 1.00 85.06 166 SER A O 1
ATOM 1274 N N . ALA A 1 167 ? 13.859 -8.999 -14.777 1.00 90.44 167 ALA A N 1
ATOM 1275 C CA . ALA A 1 167 ? 12.588 -8.354 -14.505 1.00 90.44 167 ALA A CA 1
ATOM 1276 C C . ALA A 1 167 ? 12.172 -7.451 -15.669 1.00 90.44 167 ALA A C 1
ATOM 1278 O O . ALA A 1 167 ? 12.997 -6.791 -16.324 1.00 90.44 167 ALA A O 1
ATOM 1279 N N . THR A 1 168 ? 10.862 -7.410 -15.886 1.00 92.50 168 THR A N 1
ATOM 1280 C CA . THR A 1 168 ? 10.194 -6.584 -16.891 1.00 92.50 168 THR A CA 1
ATOM 1281 C C . THR A 1 168 ? 9.250 -5.616 -16.193 1.00 92.50 168 THR A C 1
ATOM 1283 O O . THR A 1 168 ? 8.646 -5.962 -15.181 1.00 92.50 168 THR A O 1
ATOM 1286 N N . LEU A 1 169 ? 9.134 -4.392 -16.709 1.00 92.62 169 LEU A N 1
ATOM 1287 C CA . LEU A 1 169 ? 8.244 -3.388 -16.139 1.00 92.62 169 LEU A CA 1
ATOM 1288 C C . LEU A 1 169 ? 6.943 -3.288 -16.909 1.00 92.62 169 LEU A C 1
ATOM 1290 O O . LEU A 1 169 ? 6.950 -3.167 -18.133 1.00 92.62 169 LEU A O 1
ATOM 1294 N N . TYR A 1 170 ? 5.851 -3.246 -16.160 1.00 94.88 170 TYR A N 1
ATOM 1295 C CA . TYR A 1 170 ? 4.507 -3.100 -16.685 1.00 94.88 170 TYR A CA 1
ATOM 1296 C C . TYR A 1 170 ? 3.781 -1.967 -15.975 1.00 94.88 170 TYR A C 1
ATOM 1298 O O . TYR A 1 170 ? 3.831 -1.822 -14.752 1.00 94.88 170 TYR A O 1
ATOM 1306 N N . GLU A 1 171 ? 3.068 -1.171 -16.753 1.00 93.88 171 GLU A N 1
ATOM 1307 C CA . GLU A 1 171 ? 2.120 -0.199 -16.252 1.00 93.88 171 GLU A CA 1
ATOM 1308 C C . GLU A 1 171 ? 0.701 -0.737 -16.425 1.00 93.88 171 GLU A C 1
ATOM 1310 O O . GLU A 1 171 ? 0.229 -0.960 -17.542 1.00 93.88 171 GLU A O 1
ATOM 1315 N N . ALA A 1 172 ? 0.023 -0.943 -15.298 1.00 95.44 172 ALA A N 1
ATOM 1316 C CA . ALA A 1 172 ? -1.382 -1.309 -15.284 1.00 95.44 172 ALA A CA 1
ATOM 1317 C C . ALA A 1 172 ? -2.249 -0.096 -15.658 1.00 95.44 172 ALA A C 1
ATOM 1319 O O . ALA A 1 172 ? -2.043 1.009 -15.153 1.00 95.44 172 ALA A O 1
ATOM 1320 N N . SER A 1 173 ? -3.238 -0.324 -16.517 1.00 95.62 173 SER A N 1
ATOM 1321 C CA . SER A 1 173 ? -4.309 0.622 -16.831 1.00 95.62 173 SER A CA 1
ATOM 1322 C C . SER A 1 173 ? -5.174 0.926 -15.602 1.00 95.62 173 SER A C 1
ATOM 1324 O O . SER A 1 173 ? -5.177 0.178 -14.622 1.00 95.62 173 SER A O 1
ATOM 1326 N N . ARG A 1 174 ? -5.957 2.012 -15.654 1.00 95.56 174 ARG A N 1
ATOM 1327 C CA . ARG A 1 174 ? -6.870 2.381 -14.557 1.00 95.56 174 ARG A CA 1
ATOM 1328 C C . ARG A 1 174 ? -7.850 1.247 -14.194 1.00 95.56 174 ARG A C 1
ATOM 1330 O O . ARG A 1 174 ? -7.913 0.928 -13.008 1.00 95.56 174 ARG A O 1
ATOM 1337 N N . PRO A 1 175 ? -8.531 0.573 -15.149 1.00 96.00 175 PRO A N 1
ATOM 1338 C CA . PRO A 1 175 ? -9.402 -0.557 -14.817 1.00 96.00 175 PRO A CA 1
ATOM 1339 C C . PRO A 1 175 ? -8.661 -1.710 -14.132 1.00 96.00 175 PRO A C 1
ATOM 1341 O O . PRO A 1 175 ? -9.144 -2.230 -13.133 1.00 96.00 175 PRO A O 1
ATOM 1344 N N . GLN A 1 176 ? -7.458 -2.059 -14.605 1.00 96.12 176 GLN A N 1
ATOM 1345 C CA . GLN A 1 176 ? -6.635 -3.102 -13.976 1.00 96.12 176 GLN A CA 1
ATOM 1346 C C . GLN A 1 176 ? -6.253 -2.737 -12.537 1.00 96.12 176 GLN A C 1
ATOM 1348 O O . GLN A 1 176 ? -6.267 -3.600 -11.668 1.00 96.12 176 GLN A O 1
ATOM 1353 N N . ARG A 1 177 ? -5.923 -1.468 -12.260 1.00 96.56 177 ARG A N 1
ATOM 1354 C CA . ARG A 1 177 ? -5.597 -1.010 -10.898 1.00 96.56 177 ARG A CA 1
ATOM 1355 C C . ARG A 1 177 ? -6.800 -1.090 -9.959 1.00 96.56 177 ARG A C 1
ATOM 1357 O O . ARG A 1 177 ? -6.642 -1.547 -8.834 1.00 96.56 177 ARG A O 1
ATOM 1364 N N . VAL A 1 178 ? -7.988 -0.699 -10.425 1.00 97.12 178 VAL A N 1
ATOM 1365 C CA . VAL A 1 178 ? -9.232 -0.844 -9.647 1.00 97.12 178 VAL A CA 1
ATOM 1366 C C . VAL A 1 178 ? -9.542 -2.315 -9.377 1.00 97.12 178 VAL A C 1
ATOM 1368 O O . VAL A 1 178 ? -9.939 -2.655 -8.267 1.00 97.12 178 VAL A O 1
ATOM 1371 N N . ASP A 1 179 ? -9.337 -3.193 -10.358 1.00 96.56 179 ASP A N 1
ATOM 1372 C CA . ASP A 1 179 ? -9.547 -4.631 -10.178 1.00 96.56 179 ASP A CA 1
ATOM 1373 C C . ASP A 1 179 ? -8.565 -5.230 -9.155 1.00 96.56 179 ASP A C 1
ATOM 1375 O O . ASP A 1 179 ? -8.978 -5.920 -8.225 1.00 96.56 179 ASP A O 1
ATOM 1379 N N . MET A 1 180 ? -7.275 -4.879 -9.231 1.00 96.94 180 MET A N 1
ATOM 1380 C CA . MET A 1 180 ? -6.288 -5.290 -8.220 1.00 96.94 180 MET A CA 1
ATOM 1381 C C . MET A 1 180 ? -6.613 -4.744 -6.824 1.00 96.94 180 MET A C 1
ATOM 1383 O O . MET A 1 180 ? -6.443 -5.469 -5.842 1.00 96.94 180 MET A O 1
ATOM 1387 N N . LEU A 1 181 ? -7.106 -3.504 -6.724 1.00 98.00 181 LEU A N 1
ATOM 1388 C CA . LEU A 1 181 ? -7.567 -2.922 -5.462 1.00 98.00 181 LEU A CA 1
ATOM 1389 C C . LEU A 1 181 ? -8.716 -3.740 -4.873 1.00 98.00 181 LEU A C 1
ATOM 1391 O O . LEU A 1 181 ? -8.614 -4.169 -3.728 1.00 98.00 181 LEU A O 1
ATOM 1395 N N . LYS A 1 182 ? -9.768 -4.008 -5.656 1.00 97.31 182 LYS A N 1
ATOM 1396 C CA . LYS A 1 182 ? -10.924 -4.804 -5.213 1.00 97.31 182 LYS A CA 1
ATOM 1397 C C . LYS A 1 182 ? -10.494 -6.176 -4.708 1.00 97.31 182 LYS A C 1
ATOM 1399 O O . LYS A 1 182 ? -10.787 -6.521 -3.572 1.00 97.31 182 LYS A O 1
ATOM 1404 N N . ARG A 1 183 ? -9.684 -6.892 -5.491 1.00 96.25 183 ARG A N 1
ATOM 1405 C CA . ARG A 1 183 ? -9.166 -8.213 -5.108 1.00 96.25 183 ARG A CA 1
ATOM 1406 C C . ARG A 1 183 ? -8.305 -8.171 -3.849 1.00 96.25 183 ARG A C 1
ATOM 1408 O O . ARG A 1 183 ? -8.370 -9.089 -3.040 1.00 96.25 183 ARG A O 1
ATOM 1415 N N . SER A 1 184 ? -7.511 -7.115 -3.670 1.00 97.56 184 SER A N 1
ATOM 1416 C CA . SER A 1 184 ? -6.715 -6.918 -2.451 1.00 97.56 184 SER A CA 1
ATOM 1417 C C . SER A 1 184 ? -7.612 -6.696 -1.237 1.00 97.56 184 SER A C 1
ATOM 1419 O O . SER A 1 184 ? -7.380 -7.296 -0.194 1.00 97.56 184 SER A O 1
ATOM 1421 N N . LEU A 1 185 ? -8.658 -5.879 -1.371 1.00 97.69 185 LEU A N 1
ATOM 1422 C CA . LEU A 1 185 ? -9.630 -5.645 -0.302 1.00 97.69 185 LEU A CA 1
ATOM 1423 C C . LEU A 1 185 ? -10.423 -6.917 0.034 1.00 97.69 185 LEU A C 1
ATOM 1425 O O . LEU A 1 185 ? -10.563 -7.242 1.212 1.00 97.69 185 LEU A O 1
ATOM 1429 N N . ASP A 1 186 ? -10.851 -7.681 -0.973 1.00 95.94 186 ASP A N 1
ATOM 1430 C CA . ASP A 1 186 ? -11.498 -8.985 -0.788 1.00 95.94 186 ASP A CA 1
ATOM 1431 C C . ASP A 1 186 ? -10.573 -9.965 -0.052 1.00 95.94 186 ASP A C 1
ATOM 1433 O O . ASP A 1 186 ? -10.976 -10.594 0.930 1.00 95.94 186 ASP A O 1
ATOM 1437 N N . PHE A 1 187 ? -9.306 -10.048 -0.471 1.00 95.56 187 PHE A N 1
ATOM 1438 C CA . PHE A 1 187 ? -8.297 -10.879 0.181 1.00 95.56 187 PHE A CA 1
ATOM 1439 C C . PHE A 1 187 ? -8.120 -10.503 1.656 1.00 95.56 187 PHE A C 1
ATOM 1441 O O . PHE A 1 187 ? -8.175 -11.375 2.526 1.00 95.56 187 PHE A O 1
ATOM 1448 N N . LEU A 1 188 ? -7.941 -9.211 1.949 1.00 96.94 188 LEU A N 1
ATOM 1449 C CA . LEU A 1 188 ? -7.804 -8.702 3.316 1.00 96.94 188 LEU A CA 1
ATOM 1450 C C . LEU A 1 188 ? -9.058 -8.999 4.144 1.00 96.94 188 LEU A C 1
ATOM 1452 O O . LEU A 1 188 ? -8.958 -9.384 5.307 1.00 96.94 188 LEU A O 1
ATOM 1456 N N . ASN A 1 189 ? -10.242 -8.864 3.547 1.00 95.31 189 ASN A N 1
ATOM 1457 C CA . ASN A 1 189 ? -11.507 -9.106 4.224 1.00 95.31 189 ASN A CA 1
ATOM 1458 C C . ASN A 1 189 ? -11.671 -10.561 4.672 1.00 95.31 189 ASN A C 1
ATOM 1460 O O . ASN A 1 189 ? -12.058 -10.810 5.819 1.00 95.31 189 ASN A O 1
ATOM 1464 N N . VAL A 1 190 ? -11.360 -11.502 3.779 1.00 93.56 190 VAL A N 1
ATOM 1465 C CA . VAL A 1 190 ? -11.449 -12.940 4.054 1.00 93.56 190 VAL A CA 1
ATOM 1466 C C . VAL A 1 190 ? -10.344 -13.373 5.016 1.00 93.56 190 VAL A C 1
ATOM 1468 O O . VAL A 1 190 ? -10.622 -14.095 5.973 1.00 93.56 190 VAL A O 1
ATOM 1471 N N . SER A 1 191 ? -9.120 -12.883 4.810 1.00 94.69 191 SER A N 1
ATOM 1472 C CA . SER A 1 191 ? -7.931 -13.339 5.540 1.00 94.69 191 SER A CA 1
ATOM 1473 C C . SER A 1 191 ? -7.808 -12.755 6.944 1.00 94.69 191 SER A C 1
ATOM 1475 O O . SER A 1 191 ? -7.252 -13.413 7.816 1.00 94.69 191 SER A O 1
ATOM 1477 N N . ALA A 1 192 ? -8.349 -11.561 7.205 1.00 95.19 192 ALA A N 1
ATOM 1478 C CA . ALA A 1 192 ? -8.365 -10.964 8.541 1.00 95.19 192 ALA A CA 1
ATOM 1479 C C . ALA A 1 192 ? -9.452 -11.603 9.423 1.00 95.19 192 ALA A C 1
ATOM 1481 O O . ALA A 1 192 ? -10.479 -10.984 9.725 1.00 95.19 192 ALA A O 1
ATOM 1482 N N . MET A 1 193 ? -9.290 -12.894 9.730 1.00 87.69 193 MET A N 1
ATOM 1483 C CA . MET A 1 193 ? -10.289 -13.768 10.364 1.00 87.69 193 MET A CA 1
ATOM 1484 C C . MET A 1 193 ? -10.736 -13.272 11.735 1.00 87.69 193 MET A C 1
ATOM 1486 O O . MET A 1 193 ? -11.936 -13.196 11.991 1.00 87.69 193 MET A O 1
ATOM 1490 N N . GLU A 1 194 ? -9.788 -12.858 12.569 1.00 93.25 194 GLU A N 1
ATOM 1491 C CA . GLU A 1 194 ? -10.063 -12.406 13.937 1.00 93.25 194 GLU A CA 1
ATOM 1492 C C . GLU A 1 194 ? -10.403 -10.911 14.027 1.00 93.25 194 GLU A C 1
ATOM 1494 O O . GLU A 1 194 ? -10.876 -10.445 15.065 1.00 93.25 194 GLU A O 1
ATOM 1499 N N . ALA A 1 195 ? -10.238 -10.162 12.929 1.00 94.12 195 ALA A N 1
ATOM 1500 C CA . ALA A 1 195 ? -10.457 -8.723 12.938 1.00 94.12 195 ALA A CA 1
ATOM 1501 C C . ALA A 1 195 ? -11.946 -8.409 13.105 1.00 94.12 195 ALA A C 1
ATOM 1503 O O . ALA A 1 195 ? -12.760 -8.675 12.211 1.00 94.12 195 ALA A O 1
ATOM 1504 N N . LYS A 1 196 ? -12.283 -7.810 14.250 1.00 91.31 196 LYS A N 1
ATOM 1505 C CA . LYS A 1 196 ? -13.644 -7.376 14.598 1.00 91.31 196 LYS A CA 1
ATOM 1506 C C . LYS A 1 196 ? -14.015 -6.081 13.890 1.00 91.31 196 LYS A C 1
ATOM 1508 O O . LYS A 1 196 ? -15.187 -5.842 13.626 1.00 91.31 196 LYS A O 1
ATOM 1513 N N . GLN A 1 197 ? -13.017 -5.252 13.602 1.00 92.56 197 GLN A N 1
ATOM 1514 C CA . GLN A 1 197 ? -13.190 -3.975 12.927 1.00 92.56 197 GLN A CA 1
ATOM 1515 C C . GLN A 1 197 ? -12.075 -3.753 11.917 1.00 92.56 197 GLN A C 1
ATOM 1517 O O . GLN A 1 197 ? -10.904 -4.053 12.175 1.00 92.56 197 GLN A O 1
ATOM 1522 N N . LYS A 1 198 ? -12.454 -3.222 10.758 1.00 96.69 198 LYS A N 1
ATOM 1523 C CA . LYS A 1 198 ? -11.548 -2.975 9.643 1.00 96.69 198 LYS A CA 1
ATOM 1524 C C . LYS A 1 198 ? -11.780 -1.555 9.142 1.00 96.69 198 LYS A C 1
ATOM 1526 O O . LYS A 1 198 ? -12.913 -1.158 8.887 1.00 96.69 198 LYS A O 1
ATOM 1531 N N . PHE A 1 199 ? -10.713 -0.786 9.009 1.00 97.69 199 PHE A N 1
ATOM 1532 C CA . PHE A 1 199 ? -10.757 0.602 8.570 1.00 97.69 199 PHE A CA 1
ATOM 1533 C C . PHE A 1 199 ? -10.042 0.731 7.234 1.00 97.69 199 PHE A C 1
ATOM 1535 O O . PHE A 1 199 ? -8.908 0.277 7.087 1.00 97.69 199 PHE A O 1
ATOM 1542 N N . LEU A 1 200 ? -10.694 1.375 6.273 1.00 98.19 200 LEU A N 1
ATOM 1543 C CA . LEU A 1 200 ? -10.125 1.676 4.967 1.00 98.19 200 LEU A CA 1
ATOM 1544 C C . LEU A 1 200 ? -10.021 3.187 4.807 1.00 98.19 200 LEU A C 1
ATOM 1546 O O . LEU A 1 200 ? -11.033 3.880 4.695 1.00 98.19 200 LEU A O 1
ATOM 1550 N N . LEU A 1 201 ? -8.794 3.696 4.817 1.00 97.94 201 LEU A N 1
ATOM 1551 C CA . LEU A 1 201 ? -8.525 5.118 4.669 1.00 97.94 201 LEU A CA 1
ATOM 1552 C C . LEU A 1 201 ? -8.702 5.526 3.209 1.00 97.94 201 LEU A C 1
ATOM 1554 O O . LEU A 1 201 ? -8.117 4.935 2.293 1.00 97.94 201 LEU A O 1
ATOM 1558 N N . GLY A 1 202 ? -9.506 6.566 3.010 1.00 97.38 202 GLY A N 1
ATOM 1559 C CA . GLY A 1 202 ? -9.566 7.310 1.763 1.00 97.38 202 GLY A CA 1
ATOM 1560 C C . GLY A 1 202 ? -8.274 8.085 1.499 1.00 97.38 202 GLY A C 1
ATOM 1561 O O . GLY A 1 202 ? -7.375 8.172 2.329 1.00 97.38 202 GLY A O 1
ATOM 1562 N N . ALA A 1 203 ? -8.187 8.673 0.319 1.00 96.12 203 ALA A N 1
ATOM 1563 C CA . ALA A 1 203 ? -7.193 9.662 -0.043 1.00 96.12 203 ALA A CA 1
ATOM 1564 C C . ALA A 1 203 ? -7.755 11.077 0.127 1.00 96.12 203 ALA A C 1
ATOM 1566 O O . ALA A 1 203 ? -8.952 11.302 -0.076 1.00 96.12 203 ALA A O 1
ATOM 1567 N N . ASN A 1 204 ? -6.882 12.042 0.422 1.00 96.00 204 ASN A N 1
ATOM 1568 C 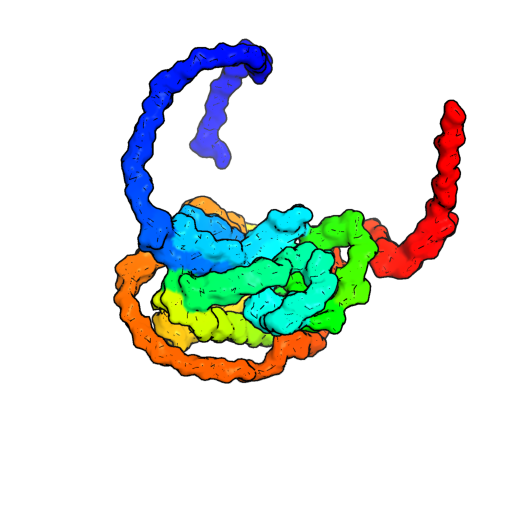CA . ASN A 1 204 ? -7.226 13.453 0.300 1.00 96.00 204 ASN A CA 1
ATOM 1569 C C . ASN A 1 204 ? -7.369 13.818 -1.189 1.00 96.00 204 ASN A C 1
ATOM 1571 O O . ASN A 1 204 ? -6.445 13.602 -1.970 1.00 96.00 204 ASN A O 1
ATOM 1575 N N . THR A 1 205 ? -8.509 14.384 -1.585 1.00 96.38 205 THR A N 1
ATOM 1576 C CA . THR A 1 205 ? -8.718 14.894 -2.959 1.00 96.38 205 THR A CA 1
ATOM 1577 C C . THR A 1 205 ? -8.746 16.416 -3.020 1.00 96.38 205 THR A C 1
ATOM 1579 O O . THR A 1 205 ? -8.926 16.991 -4.090 1.00 96.38 205 THR A O 1
ATOM 1582 N N . ARG A 1 206 ? -8.569 17.091 -1.881 1.00 95.19 206 ARG A N 1
ATOM 1583 C CA . ARG A 1 206 ? -8.555 18.552 -1.808 1.00 95.19 206 ARG A CA 1
ATOM 1584 C C . ARG A 1 206 ? -7.207 19.064 -2.306 1.00 95.19 206 ARG A C 1
ATOM 1586 O O . ARG A 1 206 ? -6.162 18.598 -1.852 1.00 95.19 206 ARG A O 1
ATOM 1593 N N . ASP A 1 207 ? -7.241 20.015 -3.234 1.00 90.88 207 ASP A N 1
ATOM 1594 C CA . ASP A 1 207 ? -6.038 20.600 -3.822 1.00 90.88 207 ASP A CA 1
ATOM 1595 C C . ASP A 1 207 ? -5.419 21.645 -2.887 1.00 90.88 207 ASP A C 1
ATOM 1597 O O . ASP A 1 207 ? -5.875 22.784 -2.786 1.00 90.88 207 ASP A O 1
ATOM 1601 N N . VAL A 1 208 ? -4.371 21.233 -2.181 1.00 88.69 208 VAL A N 1
ATOM 1602 C CA . VAL A 1 208 ? -3.623 22.088 -1.262 1.00 88.69 208 VAL A CA 1
ATOM 1603 C C . VAL A 1 208 ? -2.514 22.777 -2.050 1.00 88.69 208 VAL A C 1
ATOM 1605 O O . VAL A 1 208 ? -1.592 22.130 -2.544 1.00 88.69 208 VAL A O 1
ATOM 1608 N N . ASN A 1 209 ? -2.594 24.105 -2.159 1.00 86.25 209 ASN A N 1
ATOM 1609 C CA . ASN A 1 209 ? -1.608 24.954 -2.841 1.00 86.25 209 ASN A CA 1
ATOM 1610 C C . ASN A 1 209 ? -1.416 24.674 -4.349 1.00 86.25 209 ASN A C 1
ATOM 1612 O O . ASN A 1 209 ? -0.354 24.988 -4.888 1.00 86.25 209 ASN A O 1
ATOM 1616 N N . GLY A 1 210 ? -2.406 24.108 -5.049 1.00 85.31 210 GLY A N 1
ATOM 1617 C CA . GLY A 1 210 ? -2.291 23.844 -6.491 1.00 85.31 210 GLY A CA 1
ATOM 1618 C C . GLY A 1 210 ? -1.372 22.669 -6.840 1.00 85.31 210 GLY A C 1
ATOM 1619 O O . GLY A 1 210 ? -0.906 22.563 -7.976 1.00 85.31 210 GLY A O 1
ATOM 1620 N N . ALA A 1 211 ? -1.028 21.828 -5.859 1.00 82.50 211 ALA A N 1
ATOM 1621 C CA . ALA A 1 211 ? -0.077 20.732 -6.023 1.00 82.50 211 ALA A CA 1
ATOM 1622 C C . ALA A 1 211 ? -0.709 19.478 -6.653 1.00 82.50 211 ALA A C 1
ATOM 1624 O O . ALA A 1 211 ? 0.013 18.601 -7.147 1.00 82.50 211 ALA A O 1
ATOM 1625 N N . LEU A 1 212 ? -2.041 19.365 -6.640 1.00 89.81 212 LEU A N 1
ATOM 1626 C CA . LEU A 1 212 ? -2.733 18.169 -7.100 1.00 89.81 212 LEU A CA 1
ATOM 1627 C C . LEU A 1 212 ? -3.006 18.233 -8.608 1.00 89.81 212 LEU A C 1
ATOM 1629 O O . LEU A 1 212 ? -3.881 18.952 -9.081 1.00 89.81 212 LEU A O 1
ATOM 1633 N N . SER A 1 213 ? -2.277 17.429 -9.386 1.00 91.00 213 SER A N 1
ATOM 1634 C CA . SER A 1 213 ? -2.538 17.326 -10.826 1.00 91.00 213 SER A CA 1
ATOM 1635 C C . SER A 1 213 ? -3.930 16.736 -11.118 1.00 91.00 213 SER A C 1
ATOM 1637 O O . SER A 1 213 ? -4.395 15.883 -10.356 1.00 91.00 213 SER A O 1
ATOM 1639 N N . PRO A 1 214 ? -4.569 17.087 -12.255 1.00 93.19 214 PRO A N 1
ATOM 1640 C CA . PRO A 1 214 ? -5.864 16.518 -12.641 1.00 93.19 214 PRO A CA 1
ATOM 1641 C C . PRO A 1 214 ? -5.860 14.985 -12.694 1.00 93.19 214 PRO A C 1
ATOM 1643 O O . PRO A 1 214 ? -6.772 14.338 -12.192 1.00 93.19 214 PRO A O 1
ATOM 1646 N N . GLU A 1 215 ? -4.786 14.385 -13.219 1.00 91.81 215 GLU A N 1
ATOM 1647 C CA . GLU A 1 215 ? -4.636 12.926 -13.261 1.00 91.81 215 GLU A CA 1
ATOM 1648 C C . GLU A 1 215 ? -4.586 12.309 -11.856 1.00 91.81 215 GLU A C 1
ATOM 1650 O O . GLU A 1 215 ? -5.204 11.271 -11.608 1.00 91.81 215 GLU A O 1
ATOM 1655 N N . ASN A 1 216 ? -3.864 12.941 -10.923 1.00 91.44 216 ASN A N 1
ATOM 1656 C CA . ASN A 1 216 ? -3.832 12.479 -9.542 1.00 91.44 216 ASN A CA 1
ATOM 1657 C C . ASN A 1 216 ? -5.206 12.635 -8.890 1.00 91.44 216 ASN A C 1
ATOM 1659 O O . ASN A 1 216 ? -5.659 11.691 -8.251 1.00 91.44 216 ASN A O 1
ATOM 1663 N N . HIS A 1 217 ? -5.880 13.769 -9.084 1.00 95.31 217 HIS A N 1
ATOM 1664 C CA . HIS A 1 217 ? -7.226 13.995 -8.566 1.00 95.31 217 HIS A CA 1
ATOM 1665 C C . HIS A 1 217 ? -8.209 12.913 -9.045 1.00 95.31 217 HIS A C 1
ATOM 1667 O O . HIS A 1 217 ? -8.911 12.315 -8.230 1.00 95.31 217 HIS A O 1
ATOM 1673 N N . GLU A 1 218 ? -8.214 12.598 -10.344 1.00 95.75 218 GLU A N 1
ATOM 1674 C CA . GLU A 1 218 ? -9.046 11.531 -10.919 1.00 95.75 218 GLU A CA 1
ATOM 1675 C C . GLU A 1 218 ? -8.750 10.161 -10.292 1.00 95.75 218 GLU A C 1
ATOM 1677 O O . GLU A 1 218 ? -9.672 9.439 -9.917 1.00 95.75 218 GLU A O 1
ATOM 1682 N N . ILE A 1 219 ? -7.471 9.797 -10.145 1.00 95.56 219 ILE A N 1
ATOM 1683 C CA . ILE A 1 219 ? -7.075 8.508 -9.556 1.00 95.56 219 ILE A CA 1
ATOM 1684 C C . ILE A 1 219 ? -7.482 8.413 -8.081 1.00 95.56 219 ILE A C 1
ATOM 1686 O O . ILE A 1 219 ? -7.947 7.359 -7.648 1.00 95.56 219 ILE A O 1
ATOM 1690 N N . LEU A 1 220 ? -7.298 9.485 -7.305 1.00 96.19 220 LEU A N 1
ATOM 1691 C CA . LEU A 1 220 ? -7.648 9.505 -5.883 1.00 96.19 220 LEU A CA 1
ATOM 1692 C C . LEU A 1 220 ? -9.169 9.507 -5.673 1.00 96.19 220 LEU A C 1
ATOM 1694 O O . LEU A 1 220 ? -9.658 8.838 -4.766 1.00 96.19 220 LEU A O 1
ATOM 1698 N N . THR A 1 221 ? -9.917 10.179 -6.551 1.00 97.50 221 THR A N 1
ATOM 1699 C CA . THR A 1 221 ? -11.388 10.128 -6.568 1.00 97.50 221 THR A CA 1
ATOM 1700 C C . THR A 1 221 ? -11.871 8.707 -6.846 1.00 97.50 221 THR A C 1
ATOM 1702 O O . THR A 1 221 ? -12.627 8.150 -6.055 1.00 97.50 221 THR A O 1
ATOM 1705 N N . LEU A 1 222 ? -11.342 8.071 -7.896 1.00 97.75 222 LEU A N 1
ATOM 1706 C CA . LEU A 1 222 ? -11.671 6.688 -8.251 1.00 97.75 222 LEU A CA 1
ATOM 1707 C C . LEU A 1 222 ? -11.329 5.695 -7.127 1.00 97.75 222 LEU A C 1
ATOM 1709 O O . LEU A 1 222 ? -12.075 4.748 -6.881 1.00 97.75 222 LEU A O 1
ATOM 1713 N N . TYR A 1 223 ? -10.204 5.905 -6.437 1.00 98.19 223 TYR A N 1
ATOM 1714 C CA . TYR A 1 223 ? -9.838 5.131 -5.251 1.00 98.19 223 TYR A CA 1
ATOM 1715 C C . TYR A 1 223 ? -10.881 5.284 -4.138 1.00 98.19 223 TYR A C 1
ATOM 1717 O O . TYR A 1 223 ? -11.375 4.280 -3.631 1.00 98.19 223 TYR A O 1
ATOM 1725 N N . ASN A 1 224 ? -11.257 6.518 -3.792 1.00 98.50 224 ASN A N 1
ATOM 1726 C CA . ASN A 1 224 ? -12.245 6.784 -2.746 1.00 98.50 224 ASN A CA 1
ATOM 1727 C C . ASN A 1 224 ? -13.607 6.168 -3.064 1.00 98.50 224 ASN A C 1
ATOM 1729 O O . ASN A 1 224 ? -14.202 5.548 -2.188 1.00 98.50 224 ASN A O 1
ATOM 1733 N N . GLU A 1 225 ? -14.073 6.283 -4.308 1.00 98.38 225 GLU A N 1
ATOM 1734 C CA . GLU A 1 225 ? -15.328 5.674 -4.760 1.00 98.38 225 GLU A CA 1
ATOM 1735 C C . GLU A 1 225 ? -15.304 4.147 -4.616 1.00 98.38 225 GLU A C 1
ATOM 1737 O O . GLU A 1 225 ? -16.236 3.559 -4.064 1.00 98.38 225 GLU A O 1
ATOM 1742 N N . ALA A 1 226 ? -14.221 3.496 -5.058 1.00 98.31 226 ALA A N 1
ATOM 1743 C CA . ALA A 1 226 ? -14.070 2.048 -4.937 1.00 98.31 226 ALA A CA 1
ATOM 1744 C C . ALA A 1 226 ? -14.020 1.592 -3.468 1.00 98.31 226 ALA A C 1
ATOM 1746 O O . ALA A 1 226 ? -14.667 0.607 -3.110 1.00 98.31 226 ALA A O 1
ATOM 1747 N N . CYS A 1 227 ? -13.291 2.320 -2.619 1.00 98.50 227 CYS A N 1
ATOM 1748 C CA . CYS A 1 227 ? -13.184 2.043 -1.187 1.00 98.50 227 CYS A CA 1
ATOM 1749 C C . CYS A 1 227 ? -14.518 2.241 -0.456 1.00 98.50 227 CYS A C 1
ATOM 1751 O O . CYS A 1 227 ? -14.919 1.383 0.327 1.00 98.50 227 CYS A O 1
ATOM 1753 N N . ALA A 1 228 ? -15.230 3.335 -0.734 1.00 98.44 228 ALA A N 1
ATOM 1754 C CA . ALA A 1 228 ? -16.535 3.608 -0.142 1.00 98.44 228 ALA A CA 1
ATOM 1755 C C . ALA A 1 228 ? -17.566 2.543 -0.543 1.00 98.44 228 ALA A C 1
ATOM 1757 O O . ALA A 1 228 ? -18.253 2.005 0.324 1.00 98.44 228 ALA A O 1
ATOM 1758 N N . ALA A 1 229 ? -17.620 2.178 -1.830 1.00 98.06 229 ALA A N 1
ATOM 1759 C CA . ALA A 1 229 ? -18.500 1.117 -2.319 1.00 98.06 229 ALA A CA 1
ATOM 1760 C C . ALA A 1 229 ? -18.180 -0.241 -1.671 1.00 98.06 229 ALA A C 1
ATOM 1762 O O . ALA A 1 229 ? -19.090 -0.984 -1.305 1.00 98.06 229 ALA A O 1
ATOM 1763 N N . PHE A 1 230 ? -16.894 -0.556 -1.490 1.00 97.56 230 PHE A N 1
ATOM 1764 C CA . PHE A 1 230 ? -16.465 -1.774 -0.812 1.00 97.56 230 PHE A CA 1
ATOM 1765 C C . PHE A 1 230 ? -16.907 -1.805 0.659 1.00 97.56 230 PHE A C 1
ATOM 1767 O O . PHE A 1 230 ? -17.498 -2.794 1.091 1.00 97.56 230 PHE A O 1
ATOM 1774 N N . CYS A 1 231 ? -16.683 -0.728 1.419 1.00 97.12 231 CYS A N 1
ATOM 1775 C CA . CYS A 1 231 ? -17.117 -0.658 2.818 1.00 97.12 231 CYS A CA 1
ATOM 1776 C C . CYS A 1 231 ? -18.646 -0.677 2.951 1.00 97.12 231 CYS A C 1
ATOM 1778 O O . CYS A 1 231 ? -19.170 -1.297 3.867 1.00 97.12 231 CYS A O 1
ATOM 1780 N N . GLN A 1 232 ? -19.384 -0.067 2.018 1.00 96.50 232 GLN A N 1
ATOM 1781 C CA . GLN A 1 232 ? -20.848 -0.143 2.006 1.00 96.50 232 GLN A CA 1
ATOM 1782 C C . GLN A 1 232 ? -21.355 -1.583 1.813 1.00 96.50 232 GLN A C 1
ATOM 1784 O O . GLN A 1 232 ? -22.401 -1.944 2.348 1.00 96.50 232 GLN A O 1
ATOM 1789 N N . ALA A 1 233 ? -20.620 -2.403 1.058 1.00 95.50 233 ALA A N 1
ATOM 1790 C CA . ALA A 1 233 ? -20.966 -3.797 0.800 1.00 95.50 233 ALA A CA 1
ATOM 1791 C C . ALA A 1 233 ? -20.524 -4.774 1.908 1.00 95.50 233 ALA A C 1
ATOM 1793 O O . ALA A 1 233 ? -20.932 -5.933 1.870 1.00 95.50 233 ALA A O 1
ATOM 1794 N N . ASN A 1 234 ? -19.704 -4.343 2.876 1.00 93.38 234 ASN A N 1
ATOM 1795 C CA . ASN A 1 234 ? -19.142 -5.210 3.917 1.00 93.38 234 ASN A CA 1
ATOM 1796 C C . ASN A 1 234 ? -19.310 -4.571 5.305 1.00 93.38 234 ASN A C 1
ATOM 1798 O O . ASN A 1 234 ? -18.609 -3.620 5.641 1.00 93.38 234 ASN A O 1
ATOM 1802 N N . ALA A 1 235 ? -20.202 -5.116 6.138 1.00 88.88 235 ALA A N 1
ATOM 1803 C CA . ALA A 1 235 ? -20.656 -4.464 7.372 1.00 88.88 235 ALA A CA 1
ATOM 1804 C C . ALA A 1 235 ? -19.552 -4.229 8.424 1.00 88.88 235 ALA A C 1
ATOM 1806 O O . ALA A 1 235 ? -19.645 -3.301 9.225 1.00 88.88 235 ALA A O 1
ATOM 1807 N N . ASN A 1 236 ? -18.500 -5.052 8.427 1.00 89.94 236 ASN A N 1
ATOM 1808 C CA . ASN A 1 236 ? -17.357 -4.923 9.339 1.00 89.94 236 ASN A CA 1
ATOM 1809 C C . ASN A 1 236 ? -16.258 -3.956 8.851 1.00 89.94 236 ASN A C 1
ATOM 1811 O O . ASN A 1 236 ? -15.243 -3.795 9.540 1.00 89.94 236 ASN A O 1
ATOM 1815 N N . TRP A 1 237 ? -16.444 -3.322 7.689 1.00 96.31 237 TRP A N 1
ATOM 1816 C CA . TRP A 1 237 ? -15.536 -2.318 7.148 1.00 96.31 237 TRP A CA 1
ATOM 1817 C C . TRP A 1 237 ? -16.083 -0.905 7.310 1.00 96.31 237 TRP A C 1
ATOM 1819 O O . TRP A 1 237 ? -17.233 -0.608 6.999 1.00 96.31 237 TRP A O 1
ATOM 1829 N N . GLN A 1 238 ? -15.210 0.005 7.730 1.00 97.19 238 GLN A N 1
ATOM 1830 C CA . GLN A 1 238 ? -15.511 1.424 7.846 1.00 97.19 238 GLN A CA 1
ATOM 1831 C C . GLN A 1 238 ? -14.616 2.222 6.904 1.00 97.19 238 GLN A C 1
ATOM 1833 O O . GLN A 1 238 ? -13.388 2.147 6.967 1.00 97.19 238 GLN A O 1
ATOM 1838 N N . PHE A 1 239 ? -15.239 3.003 6.023 1.00 98.25 239 PHE A N 1
ATOM 1839 C CA . PHE A 1 239 ? -14.520 3.951 5.183 1.00 98.25 239 PHE A CA 1
ATOM 1840 C C . PHE A 1 239 ? -14.196 5.216 5.982 1.00 98.25 239 PHE A C 1
ATOM 1842 O O . PHE A 1 239 ? -15.091 5.856 6.535 1.00 98.25 239 PHE A O 1
ATOM 1849 N N . VAL A 1 240 ? -12.917 5.584 6.030 1.00 97.88 240 VAL A N 1
ATOM 1850 C CA . VAL A 1 240 ? -12.428 6.786 6.713 1.00 97.88 240 VAL A CA 1
ATOM 1851 C C . VAL A 1 240 ? -12.103 7.837 5.657 1.00 97.88 240 VAL A C 1
ATOM 1853 O O . VAL A 1 240 ? -11.024 7.835 5.064 1.00 97.88 240 VAL A O 1
ATOM 1856 N N . SER A 1 241 ? -13.055 8.732 5.399 1.00 97.94 241 SER A N 1
ATOM 1857 C CA . SER A 1 241 ? -12.877 9.836 4.455 1.00 97.94 241 SER A CA 1
ATOM 1858 C C . SER A 1 241 ? -11.917 10.878 5.025 1.00 97.94 241 SER A C 1
ATOM 1860 O O . SER A 1 241 ? -12.259 11.625 5.939 1.00 97.94 241 SER A O 1
ATOM 1862 N N . ILE A 1 242 ? -10.708 10.963 4.468 1.00 97.25 242 ILE A N 1
ATOM 1863 C CA . ILE A 1 242 ? -9.718 11.970 4.882 1.00 97.25 242 ILE A CA 1
ATOM 1864 C C . ILE A 1 242 ? -10.242 13.391 4.668 1.00 97.25 242 ILE A C 1
ATOM 1866 O O . ILE A 1 242 ? -9.928 14.287 5.449 1.00 97.25 242 ILE A O 1
ATOM 1870 N N . ASN A 1 243 ? -11.063 13.594 3.636 1.00 97.06 243 ASN A N 1
ATOM 1871 C CA . ASN A 1 243 ? -11.672 14.888 3.361 1.00 97.06 243 ASN A CA 1
ATOM 1872 C C . ASN A 1 243 ? -12.589 15.364 4.495 1.00 97.06 243 ASN A C 1
ATOM 1874 O O . ASN A 1 243 ? -12.658 16.570 4.732 1.00 97.06 243 ASN A O 1
ATOM 1878 N N . ASP A 1 244 ? -13.240 14.429 5.189 1.00 98.00 244 ASP A N 1
ATOM 1879 C CA . ASP A 1 244 ? -14.203 14.728 6.251 1.00 98.00 244 ASP A CA 1
ATOM 1880 C C . ASP A 1 244 ? -13.555 14.701 7.638 1.00 98.00 244 ASP A C 1
ATOM 1882 O O . ASP A 1 244 ? -13.961 15.443 8.528 1.00 98.00 244 ASP A O 1
ATOM 1886 N N . VAL A 1 245 ? -12.550 13.840 7.829 1.00 97.75 245 VAL A N 1
ATOM 1887 C CA . VAL A 1 245 ? -11.903 13.624 9.130 1.00 97.75 245 VAL A CA 1
ATOM 1888 C C . VAL A 1 245 ? -10.797 14.635 9.404 1.00 97.75 245 VAL A C 1
ATOM 1890 O O . VAL A 1 245 ? -10.657 15.066 10.544 1.00 97.75 245 VAL A O 1
ATOM 1893 N N . VAL A 1 246 ? -10.011 15.002 8.387 1.00 97.19 246 VAL A N 1
ATOM 1894 C CA . VAL A 1 246 ? -8.860 15.895 8.562 1.00 97.19 246 VAL A CA 1
ATOM 1895 C C . VAL A 1 246 ? -9.237 17.314 8.175 1.00 97.19 246 VAL A C 1
ATOM 1897 O O . VAL A 1 246 ? -9.662 17.563 7.035 1.00 97.19 246 VAL A O 1
ATOM 1900 N N . ALA A 1 247 ? -9.041 18.260 9.090 1.00 97.38 247 ALA A N 1
ATOM 1901 C CA . ALA A 1 247 ? -9.289 19.670 8.821 1.00 97.38 247 ALA A CA 1
ATOM 1902 C C . ALA A 1 247 ? -8.391 20.188 7.681 1.00 97.38 247 ALA A C 1
ATOM 1904 O O . ALA A 1 247 ? -7.223 19.824 7.566 1.00 97.38 247 ALA A O 1
ATOM 1905 N N . TYR A 1 248 ? -8.920 21.081 6.835 1.00 95.75 248 TYR A N 1
ATOM 1906 C CA . TYR A 1 248 ? -8.184 21.587 5.665 1.00 95.75 248 TYR A CA 1
ATOM 1907 C C . TYR A 1 248 ? -6.841 22.241 6.041 1.00 95.75 248 TYR A C 1
ATOM 1909 O O . TYR A 1 248 ? -5.852 22.067 5.338 1.00 95.75 248 TYR A O 1
ATOM 1917 N N . GLY A 1 249 ? -6.796 22.966 7.166 1.00 96.19 249 GLY A N 1
ATOM 1918 C CA . GLY A 1 249 ? -5.578 23.617 7.665 1.00 96.19 249 GLY A CA 1
ATOM 1919 C C . GLY A 1 249 ? -4.493 22.651 8.154 1.00 96.19 249 GLY A C 1
ATOM 1920 O O . GLY A 1 249 ? -3.347 23.062 8.302 1.00 96.19 249 GLY A O 1
ATOM 1921 N N . GLU A 1 250 ? -4.836 21.378 8.360 1.00 96.88 250 GLU A N 1
ATOM 1922 C CA . GLU A 1 250 ? -3.913 20.332 8.808 1.00 96.88 250 GLU A CA 1
ATOM 1923 C C . GLU A 1 250 ? -3.363 19.490 7.646 1.00 96.88 250 GLU A C 1
ATOM 1925 O O . GLU A 1 250 ? -2.633 18.518 7.857 1.00 96.88 250 GLU A O 1
ATOM 1930 N N . LEU A 1 251 ? -3.675 19.872 6.405 1.00 94.44 251 LEU A N 1
ATOM 1931 C CA . LEU A 1 251 ? -3.099 19.279 5.206 1.00 94.44 251 LEU A CA 1
ATOM 1932 C C . LEU A 1 251 ? -1.799 19.991 4.826 1.00 94.44 251 LEU A C 1
ATOM 1934 O O . LEU A 1 251 ? -1.751 21.216 4.728 1.00 94.44 251 LEU A O 1
ATOM 1938 N N . ILE A 1 252 ? -0.750 19.215 4.557 1.00 91.06 252 ILE A N 1
ATOM 1939 C CA . ILE A 1 252 ? 0.511 19.731 4.008 1.00 91.06 252 ILE A CA 1
ATOM 1940 C C . ILE A 1 252 ? 0.482 19.631 2.479 1.00 91.06 252 ILE A C 1
ATOM 1942 O O . ILE A 1 252 ? 0.846 20.583 1.789 1.00 91.06 252 ILE A O 1
ATOM 1946 N N . ASP A 1 253 ? 0.032 18.487 1.958 1.00 88.75 253 ASP A N 1
ATOM 1947 C CA . ASP A 1 253 ? -0.168 18.234 0.529 1.00 88.75 253 ASP A CA 1
ATOM 1948 C C . ASP A 1 253 ? -1.257 17.159 0.294 1.00 88.75 253 ASP A C 1
ATOM 1950 O O . ASP A 1 253 ? -2.108 16.910 1.152 1.00 88.75 253 ASP A O 1
ATOM 1954 N N . ASP A 1 254 ? -1.262 16.522 -0.883 1.00 84.12 254 ASP A N 1
ATOM 1955 C CA . ASP A 1 254 ? -2.228 15.479 -1.252 1.00 84.12 254 ASP A CA 1
ATOM 1956 C C . ASP A 1 254 ? -2.079 14.163 -0.462 1.00 84.12 254 ASP A C 1
ATOM 1958 O O . ASP A 1 254 ? -2.949 13.295 -0.542 1.00 84.12 254 ASP A O 1
ATOM 1962 N N . ARG A 1 255 ? -0.978 13.984 0.275 1.00 86.31 255 ARG A N 1
ATOM 1963 C CA . ARG A 1 255 ? -0.582 12.714 0.911 1.00 86.31 255 ARG A CA 1
ATOM 1964 C C . ARG A 1 255 ? -0.045 12.860 2.335 1.00 86.31 255 ARG A C 1
ATOM 1966 O O . ARG A 1 255 ? 0.094 11.847 3.019 1.00 86.31 255 ARG A O 1
ATOM 1973 N N . HIS A 1 256 ? 0.278 14.071 2.772 1.00 90.50 256 HIS A N 1
ATOM 1974 C CA . HIS A 1 256 ? 0.878 14.351 4.069 1.00 90.50 256 HIS A CA 1
ATOM 1975 C C . HIS A 1 256 ? 0.032 15.335 4.871 1.00 90.50 256 HIS A C 1
ATOM 1977 O O . HIS A 1 256 ? -0.476 16.334 4.353 1.00 90.50 256 HIS A O 1
ATOM 1983 N N . TYR A 1 257 ? -0.042 15.070 6.171 1.00 93.75 257 TYR A N 1
ATOM 1984 C CA . TYR A 1 257 ? -0.779 15.876 7.138 1.00 93.75 257 TYR A CA 1
ATOM 1985 C C . TYR A 1 257 ? 0.169 16.383 8.226 1.00 93.75 257 TYR A C 1
ATOM 1987 O O . TYR A 1 257 ? 1.285 15.879 8.403 1.00 93.75 257 TYR A O 1
ATOM 1995 N N . THR A 1 258 ? -0.262 17.391 8.974 1.00 94.94 258 THR A N 1
ATOM 1996 C CA . THR A 1 258 ? 0.417 17.786 10.208 1.00 94.94 258 THR A CA 1
ATOM 1997 C C . THR A 1 258 ? 0.262 16.690 11.270 1.00 94.94 258 THR A C 1
ATOM 1999 O O . THR A 1 258 ? -0.517 15.744 11.132 1.00 94.94 258 THR A O 1
ATOM 2002 N N . ARG A 1 259 ? 0.972 16.834 12.396 1.00 94.06 259 ARG A N 1
ATOM 2003 C CA . ARG A 1 259 ? 0.768 15.959 13.564 1.00 94.06 259 ARG A CA 1
ATOM 2004 C C . ARG A 1 259 ? -0.677 15.986 14.068 1.00 94.06 259 ARG A C 1
ATOM 2006 O O . ARG A 1 259 ? -1.165 14.950 14.505 1.00 94.06 259 ARG A O 1
ATOM 2013 N N . LEU A 1 260 ? -1.342 17.143 14.002 1.00 96.00 260 LEU A N 1
ATOM 2014 C CA . LEU A 1 260 ? -2.742 17.264 14.400 1.00 96.00 260 LEU A CA 1
ATOM 2015 C C . LEU A 1 260 ? -3.650 16.516 13.423 1.00 96.00 260 LEU A C 1
ATOM 2017 O O . LEU A 1 260 ? -4.471 15.733 13.881 1.00 96.00 260 LEU A O 1
ATOM 2021 N N . GLY A 1 261 ? -3.426 16.625 12.110 1.00 96.00 261 GLY A N 1
ATOM 2022 C CA . GLY A 1 261 ? -4.196 15.857 11.124 1.00 96.00 261 GLY A CA 1
ATOM 2023 C C . GLY A 1 261 ? -4.070 14.337 11.307 1.00 96.00 261 GLY A C 1
ATOM 2024 O O . GLY A 1 261 ? -5.065 13.616 11.272 1.00 96.00 261 GLY A O 1
ATOM 2025 N N . TYR A 1 262 ? -2.869 13.820 11.601 1.00 95.81 262 TYR A N 1
ATOM 2026 C CA . TYR A 1 262 ? -2.708 12.395 11.938 1.00 95.81 262 TYR A CA 1
ATOM 2027 C C . TYR A 1 262 ? -3.405 12.005 13.250 1.00 95.81 262 TYR A C 1
ATOM 2029 O O . TYR A 1 262 ? -3.953 10.904 13.356 1.00 95.81 262 TYR A O 1
ATOM 2037 N N . LEU A 1 263 ? -3.399 12.897 14.244 1.00 95.00 263 LEU A N 1
ATOM 2038 C CA . LEU A 1 263 ? -4.103 12.693 15.506 1.00 95.00 263 LEU A CA 1
ATOM 2039 C C . LEU A 1 263 ? -5.629 12.691 15.313 1.00 95.00 263 LEU A C 1
ATOM 2041 O O . LEU A 1 263 ? -6.305 11.889 15.955 1.00 95.00 263 LEU A O 1
ATOM 2045 N N . GLU A 1 264 ? -6.172 13.523 14.420 1.00 97.25 264 GLU A N 1
ATOM 2046 C CA . GLU A 1 264 ? -7.597 13.534 14.051 1.00 97.25 264 GLU A CA 1
ATOM 2047 C C . GLU A 1 264 ? -8.030 12.181 13.474 1.00 97.25 264 GLU A C 1
ATOM 2049 O O . GLU A 1 264 ? -9.003 11.593 13.952 1.00 97.25 264 GLU A O 1
ATOM 2054 N N . ILE A 1 265 ? -7.250 11.625 12.535 1.00 96.75 265 ILE A N 1
ATOM 2055 C CA . ILE A 1 265 ? -7.491 10.281 11.980 1.00 96.75 265 ILE A CA 1
ATOM 2056 C C . ILE A 1 265 ? -7.488 9.230 13.094 1.00 96.75 265 ILE A C 1
ATOM 2058 O O . ILE A 1 265 ? -8.409 8.419 13.200 1.00 96.75 265 ILE A O 1
ATOM 2062 N N . ALA A 1 266 ? -6.469 9.247 13.954 1.00 95.19 266 ALA A N 1
ATOM 2063 C CA . ALA A 1 266 ? -6.356 8.275 15.034 1.00 95.19 266 ALA A CA 1
ATOM 2064 C C . ALA A 1 266 ? -7.494 8.395 16.058 1.00 95.19 266 ALA A C 1
ATOM 2066 O O . ALA A 1 266 ? -7.996 7.384 16.547 1.00 95.19 266 ALA A O 1
ATOM 2067 N N . ASN A 1 267 ? -7.917 9.615 16.394 1.00 95.31 267 ASN A N 1
ATOM 2068 C CA . ASN A 1 267 ? -9.033 9.852 17.307 1.00 95.31 267 ASN A CA 1
ATOM 2069 C C . ASN A 1 267 ? -10.354 9.369 16.712 1.00 95.31 267 ASN A C 1
ATOM 2071 O O . ASN A 1 267 ? -11.110 8.705 17.419 1.00 95.31 267 ASN A O 1
ATOM 2075 N N . TYR A 1 268 ? -10.587 9.613 15.420 1.00 96.00 268 TYR A N 1
ATOM 2076 C CA . TYR A 1 268 ? -11.741 9.066 14.711 1.00 96.00 268 TYR A CA 1
ATOM 2077 C C . TYR A 1 268 ? -11.781 7.536 14.812 1.00 96.00 268 TYR A C 1
ATOM 2079 O O . TYR A 1 268 ? -12.789 6.965 15.226 1.00 96.00 268 TYR A O 1
ATOM 2087 N N . ILE A 1 269 ? -10.667 6.867 14.499 1.00 94.62 269 ILE A N 1
ATOM 2088 C CA . ILE A 1 269 ? -10.573 5.400 14.545 1.00 94.62 269 ILE A CA 1
ATOM 2089 C C . ILE A 1 269 ? -10.800 4.879 15.969 1.00 94.62 269 ILE A C 1
ATOM 2091 O O . ILE A 1 269 ? -11.606 3.974 16.168 1.00 94.62 269 ILE A O 1
ATOM 2095 N N . LYS A 1 270 ? -10.150 5.469 16.981 1.00 92.62 270 LYS A N 1
ATOM 2096 C CA . LYS A 1 270 ? -10.333 5.068 18.388 1.00 92.62 270 LYS A CA 1
ATOM 2097 C C . LYS A 1 270 ? -11.777 5.221 18.855 1.00 92.62 270 LYS A C 1
ATOM 2099 O O . LYS A 1 270 ? -12.275 4.354 19.568 1.00 92.62 270 LYS A O 1
ATOM 2104 N N . GLU A 1 271 ? -12.448 6.295 18.455 1.00 93.19 271 GLU A N 1
ATOM 2105 C CA . GLU A 1 271 ? -13.847 6.515 18.812 1.00 93.19 271 GLU A CA 1
ATOM 2106 C C . GLU A 1 271 ? -14.764 5.466 18.175 1.00 93.19 271 GLU A C 1
ATOM 2108 O O . GLU A 1 271 ? -15.650 4.913 18.829 1.00 93.19 271 GLU A O 1
ATOM 2113 N N . LYS A 1 272 ? -14.502 5.099 16.918 1.00 92.62 272 LYS A N 1
ATOM 2114 C CA . LYS A 1 272 ? -15.207 3.998 16.251 1.00 92.62 272 LYS A CA 1
ATOM 2115 C C . LYS A 1 272 ? -14.946 2.646 16.903 1.00 92.62 272 LYS A C 1
ATOM 2117 O O . LYS A 1 272 ? -15.885 1.866 17.056 1.00 92.62 272 LYS A O 1
ATOM 2122 N N . ILE A 1 273 ? -13.720 2.410 17.368 1.00 89.56 273 ILE A N 1
ATOM 2123 C CA . ILE A 1 273 ? -13.386 1.208 18.136 1.00 89.56 273 ILE A CA 1
ATOM 2124 C C . ILE A 1 273 ? -14.212 1.118 19.417 1.00 89.56 273 ILE A C 1
ATOM 2126 O O . ILE A 1 273 ? -14.765 0.056 19.692 1.00 89.56 273 ILE A O 1
ATOM 2130 N N . ARG A 1 274 ? -14.360 2.224 20.154 1.00 88.56 274 ARG A N 1
ATOM 2131 C CA . ARG A 1 274 ? -15.128 2.267 21.410 1.00 88.56 274 ARG A CA 1
ATOM 2132 C C . ARG A 1 274 ? -16.641 2.155 21.224 1.00 88.56 274 ARG A C 1
ATOM 2134 O O . ARG A 1 274 ? -17.306 1.601 22.088 1.00 88.56 274 ARG A O 1
ATOM 2141 N N . SER A 1 275 ? -17.177 2.702 20.135 1.00 84.38 275 SER A N 1
ATOM 2142 C CA . SER A 1 275 ? -18.628 2.834 19.920 1.00 84.38 275 SER A CA 1
ATOM 2143 C C . SER A 1 275 ? -19.287 1.655 19.201 1.00 84.38 275 SER A C 1
ATOM 2145 O O . SER A 1 275 ? -20.512 1.584 19.151 1.00 84.38 275 SER A O 1
ATOM 2147 N N . THR A 1 276 ? -18.511 0.737 18.626 1.00 78.75 276 THR A N 1
ATOM 2148 C CA . THR A 1 276 ? -19.061 -0.343 17.796 1.00 78.75 276 THR A CA 1
ATOM 2149 C C . THR A 1 276 ? -19.288 -1.612 18.618 1.00 78.75 276 THR A C 1
ATOM 2151 O O . THR A 1 276 ? -18.334 -2.224 19.102 1.00 78.75 276 THR A O 1
ATOM 2154 N N . GLU A 1 277 ? -20.543 -2.054 18.714 1.00 69.12 277 GLU A N 1
ATOM 2155 C CA . GLU A 1 277 ? -20.872 -3.407 19.171 1.00 69.12 277 GLU A CA 1
ATOM 2156 C C . GLU A 1 277 ? -20.368 -4.446 18.159 1.00 69.12 277 GLU A C 1
ATOM 2158 O O . GLU A 1 277 ? -20.482 -4.275 16.944 1.00 69.12 277 GLU A O 1
ATOM 2163 N N . VAL A 1 278 ? -19.778 -5.535 18.653 1.00 65.31 278 VAL A N 1
ATOM 2164 C CA . VAL A 1 278 ? -19.176 -6.570 17.804 1.00 65.31 278 VAL A CA 1
ATOM 2165 C C . VAL A 1 278 ? -20.284 -7.384 17.135 1.00 65.31 278 VAL A C 1
ATOM 2167 O O . VAL A 1 278 ? -20.830 -8.310 17.732 1.00 65.31 278 VAL A O 1
ATOM 2170 N N . ILE A 1 279 ? -20.599 -7.068 15.880 1.00 64.00 279 ILE A N 1
ATOM 2171 C CA . ILE A 1 279 ? -21.506 -7.879 15.065 1.00 64.00 279 ILE A CA 1
ATOM 2172 C C . ILE A 1 279 ? -20.699 -9.030 14.457 1.00 64.00 279 ILE A C 1
ATOM 2174 O O . ILE A 1 279 ? -19.827 -8.828 13.611 1.00 64.00 279 ILE A O 1
ATOM 2178 N N . ALA A 1 280 ? -20.975 -10.256 14.905 1.00 59.22 280 ALA A N 1
ATOM 2179 C CA . ALA A 1 280 ? -20.386 -11.458 14.330 1.00 59.22 280 ALA A CA 1
ATOM 2180 C C . ALA A 1 280 ? -21.019 -11.739 12.958 1.00 59.22 280 ALA A C 1
ATOM 2182 O O . ALA A 1 280 ? -22.155 -12.199 12.864 1.00 59.22 280 ALA A O 1
ATOM 2183 N N . GLU A 1 281 ? -20.287 -11.451 11.887 1.00 64.50 281 GLU A N 1
ATOM 2184 C CA . GLU A 1 281 ? -20.744 -11.704 10.522 1.00 64.50 281 GLU A CA 1
ATOM 2185 C C . GLU A 1 281 ? -20.358 -13.123 10.071 1.00 64.50 281 GLU A C 1
ATOM 2187 O O . GLU A 1 281 ? -19.206 -13.548 10.213 1.00 64.50 281 GLU A O 1
ATOM 2192 N N . GLN A 1 282 ? -21.316 -13.869 9.509 1.00 57.25 282 GLN A N 1
ATOM 2193 C CA . GLN A 1 282 ? -21.035 -15.158 8.876 1.00 57.25 282 GLN A CA 1
ATOM 2194 C C . GLN A 1 282 ? -20.320 -14.928 7.545 1.00 57.25 282 GLN A C 1
ATOM 2196 O O . GLN A 1 282 ? -20.905 -14.462 6.568 1.00 57.25 282 GLN A O 1
ATOM 2201 N N . ARG A 1 283 ? -19.035 -15.282 7.504 1.00 61.84 283 ARG A N 1
ATOM 2202 C CA . ARG A 1 283 ? -18.203 -15.122 6.312 1.00 61.84 283 ARG A CA 1
ATOM 2203 C C . ARG A 1 283 ? -18.464 -16.263 5.339 1.00 61.84 283 ARG A C 1
ATOM 2205 O O . ARG A 1 283 ? -18.268 -17.429 5.680 1.00 61.84 283 ARG A O 1
ATOM 2212 N N . LYS A 1 284 ? -18.844 -15.935 4.104 1.00 61.16 284 LYS A N 1
ATOM 2213 C CA . LYS A 1 284 ? -18.693 -16.876 2.992 1.00 61.16 284 LYS A CA 1
ATOM 2214 C C . LYS A 1 284 ? -17.234 -16.846 2.532 1.00 61.16 284 LYS A C 1
ATOM 2216 O O . LYS A 1 284 ? -16.723 -15.752 2.292 1.00 61.16 284 LYS A O 1
ATOM 2221 N N . PRO A 1 285 ? -16.562 -18.000 2.393 1.00 58.53 285 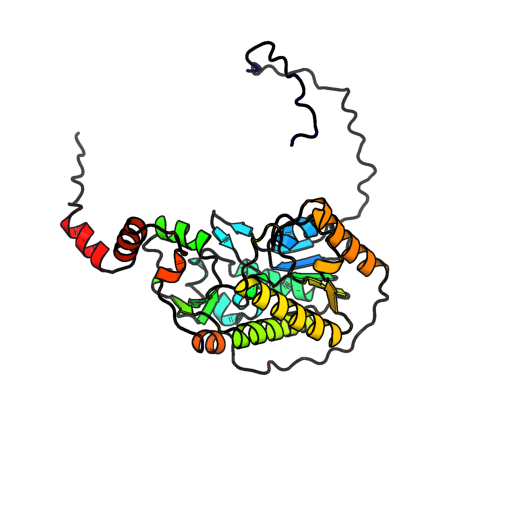PRO A N 1
ATOM 2222 C CA . PRO A 1 285 ? -15.287 -18.038 1.698 1.00 58.53 285 PRO A CA 1
ATOM 2223 C C . PRO A 1 285 ? -15.517 -17.527 0.274 1.00 58.53 285 PRO A C 1
ATOM 2225 O O . PRO A 1 285 ? -16.344 -18.070 -0.460 1.00 58.53 285 PRO A O 1
ATOM 2228 N N . ALA A 1 286 ? -14.839 -16.441 -0.088 1.00 58.00 286 ALA A N 1
ATOM 2229 C CA . ALA A 1 286 ? -14.825 -15.989 -1.466 1.00 58.00 286 ALA A CA 1
ATOM 2230 C C . ALA A 1 286 ? -13.947 -16.960 -2.257 1.00 58.00 286 ALA A C 1
ATOM 2232 O O . ALA A 1 286 ? -12.776 -17.155 -1.923 1.00 58.00 286 ALA A O 1
ATOM 2233 N N . GLU A 1 287 ? -14.502 -17.583 -3.293 1.00 56.56 287 GLU A N 1
ATOM 2234 C CA . GLU A 1 287 ? -13.656 -18.232 -4.287 1.00 56.56 287 GLU A CA 1
ATOM 2235 C C . GLU A 1 287 ? -12.804 -17.151 -4.967 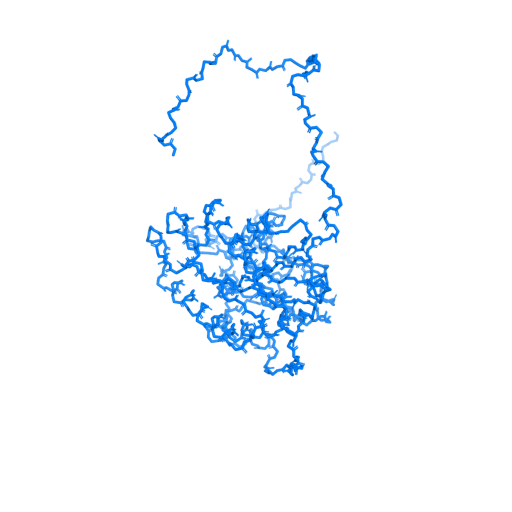1.00 56.56 287 GLU A C 1
ATOM 2237 O O . GLU A 1 287 ? -13.311 -16.056 -5.234 1.00 56.56 287 GLU A O 1
ATOM 2242 N N . PRO A 1 288 ? -11.514 -17.405 -5.243 1.00 56.38 288 PRO A N 1
ATOM 2243 C CA . PRO A 1 288 ? -10.690 -16.467 -5.987 1.00 56.38 288 PRO A CA 1
ATOM 2244 C C . PRO A 1 288 ? -11.222 -16.368 -7.422 1.00 56.38 288 PRO A C 1
ATOM 2246 O O . PRO A 1 288 ? -10.840 -17.132 -8.306 1.00 56.38 288 PRO A O 1
ATOM 2249 N N . VAL A 1 289 ? -12.130 -15.423 -7.657 1.00 55.59 289 VAL A N 1
ATOM 2250 C CA . VAL A 1 289 ? -12.666 -15.136 -8.985 1.00 55.59 289 VAL A CA 1
ATOM 2251 C C . VAL A 1 289 ? -11.681 -14.223 -9.714 1.00 55.59 289 VAL A C 1
ATOM 2253 O O . VAL A 1 289 ? -11.345 -13.138 -9.240 1.00 55.59 289 VAL A O 1
ATOM 2256 N N . GLY A 1 290 ? -11.220 -14.663 -10.884 1.00 65.81 290 GLY A N 1
ATOM 2257 C CA . GLY A 1 290 ? -10.503 -13.821 -11.841 1.00 65.81 290 GLY A CA 1
ATOM 2258 C C . GLY A 1 290 ? -9.086 -14.276 -12.186 1.00 65.81 290 GLY A C 1
ATOM 2259 O O . GLY A 1 290 ? -8.530 -15.223 -11.633 1.00 65.81 290 GLY A O 1
ATOM 2260 N N . THR A 1 291 ? -8.498 -13.578 -13.154 1.00 75.56 291 THR A N 1
ATOM 2261 C CA . THR A 1 291 ? -7.145 -13.819 -13.664 1.00 75.56 291 THR A CA 1
ATOM 2262 C C . THR A 1 291 ? -6.112 -13.684 -12.539 1.00 75.56 291 THR A C 1
ATOM 2264 O O . THR A 1 291 ? -6.231 -12.805 -11.687 1.00 75.56 291 THR A O 1
ATOM 2267 N N . ASN A 1 292 ? -5.064 -14.512 -12.495 1.00 90.31 292 ASN A N 1
ATOM 2268 C CA . ASN A 1 292 ? -4.015 -14.343 -11.479 1.00 90.31 292 ASN A CA 1
ATOM 2269 C C . ASN A 1 292 ? -3.300 -12.975 -11.628 1.00 90.31 292 ASN A C 1
ATOM 2271 O O . ASN A 1 292 ? -3.300 -12.374 -12.705 1.00 90.31 292 ASN A O 1
ATOM 2275 N N . LEU A 1 293 ? -2.702 -12.471 -10.540 1.00 95.00 293 LEU A N 1
ATOM 2276 C CA . LEU A 1 293 ? -2.063 -11.146 -10.513 1.00 95.00 293 LEU A CA 1
ATOM 2277 C C . LEU A 1 293 ? -1.001 -10.981 -11.615 1.00 95.00 293 LEU A C 1
ATOM 2279 O O . LEU A 1 293 ? -0.909 -9.928 -12.241 1.00 95.00 293 LEU A O 1
ATOM 2283 N N . VAL A 1 294 ? -0.210 -12.024 -11.873 1.00 96.12 294 VAL A N 1
ATOM 2284 C CA . VAL A 1 294 ? 0.866 -11.991 -12.874 1.00 96.12 294 VAL A CA 1
ATOM 2285 C C . VAL A 1 294 ? 0.309 -11.724 -14.268 1.00 96.12 294 VAL A C 1
ATOM 2287 O O . VAL A 1 294 ? 0.825 -10.863 -14.979 1.00 96.12 294 VAL A O 1
ATOM 2290 N N . ASP A 1 295 ? -0.751 -12.425 -14.654 1.00 95.81 295 ASP A N 1
ATOM 2291 C CA . ASP A 1 295 ? -1.368 -12.278 -15.970 1.00 95.81 295 ASP A CA 1
ATOM 2292 C C . ASP A 1 295 ? -2.065 -10.919 -16.115 1.00 95.81 295 ASP A C 1
ATOM 2294 O O . ASP A 1 295 ? -1.957 -10.282 -17.166 1.00 95.81 295 ASP A O 1
ATOM 2298 N N . MET A 1 296 ? -2.682 -10.405 -15.043 1.00 95.44 296 MET A N 1
ATOM 2299 C CA . MET A 1 296 ? -3.195 -9.031 -15.025 1.00 95.44 296 MET A CA 1
ATOM 2300 C C . MET A 1 296 ? -2.088 -8.010 -15.291 1.00 95.44 296 MET A C 1
ATOM 2302 O O . MET A 1 296 ? -2.241 -7.156 -16.164 1.00 95.44 296 MET A O 1
ATOM 2306 N N . ILE A 1 297 ? -0.956 -8.119 -14.590 1.00 95.94 297 ILE A N 1
ATOM 2307 C CA . ILE A 1 297 ? 0.188 -7.221 -14.777 1.00 95.94 297 ILE A CA 1
ATOM 2308 C C . ILE A 1 297 ? 0.765 -7.349 -16.193 1.00 95.94 297 ILE A C 1
ATOM 2310 O O . ILE A 1 297 ? 1.012 -6.329 -16.836 1.00 95.94 297 ILE A O 1
ATOM 2314 N N . ARG A 1 298 ? 0.912 -8.574 -16.719 1.00 96.19 298 ARG A N 1
ATOM 2315 C CA . ARG A 1 298 ? 1.401 -8.825 -18.091 1.00 96.19 298 ARG A CA 1
ATOM 2316 C C . ARG A 1 298 ? 0.489 -8.257 -19.172 1.00 96.19 298 ARG A C 1
ATOM 2318 O O . ARG A 1 298 ? 0.989 -7.845 -20.212 1.00 96.19 298 ARG A O 1
ATOM 2325 N N . SER A 1 299 ? -0.822 -8.228 -18.933 1.00 96.25 299 SER A N 1
ATOM 2326 C CA . SER A 1 299 ? -1.789 -7.607 -19.849 1.00 96.25 299 SER A CA 1
ATOM 2327 C C . SER A 1 299 ? -1.744 -6.072 -19.828 1.00 96.25 299 SER A C 1
ATOM 2329 O O . SER A 1 299 ? -2.411 -5.417 -20.627 1.00 96.25 299 SER A O 1
ATOM 2331 N N . GLY A 1 300 ? -0.982 -5.476 -18.905 1.00 95.31 300 GLY A N 1
ATOM 2332 C CA . GLY A 1 300 ? -0.683 -4.050 -18.889 1.00 95.31 300 GLY A CA 1
ATOM 2333 C C . GLY A 1 300 ? 0.302 -3.637 -19.986 1.00 95.31 300 GLY A C 1
ATOM 2334 O O . GLY A 1 300 ? 0.823 -4.440 -20.761 1.00 95.31 300 GLY A O 1
ATOM 2335 N N . ARG A 1 301 ? 0.603 -2.340 -20.042 1.00 95.94 301 ARG A N 1
ATOM 2336 C CA . ARG A 1 301 ? 1.554 -1.793 -21.010 1.00 95.94 301 ARG A CA 1
ATOM 2337 C C . ARG A 1 301 ? 2.978 -2.068 -20.544 1.00 95.94 301 ARG A C 1
ATOM 2339 O O . ARG A 1 301 ? 3.394 -1.545 -19.513 1.00 95.94 301 ARG A O 1
ATOM 2346 N N . MET A 1 302 ? 3.757 -2.824 -21.313 1.00 94.88 302 MET A N 1
ATOM 2347 C CA . MET A 1 302 ? 5.190 -2.960 -21.046 1.00 94.88 302 MET A CA 1
ATOM 2348 C C . MET A 1 302 ? 5.880 -1.595 -21.204 1.00 94.88 302 MET A C 1
ATOM 2350 O O . MET A 1 302 ? 5.714 -0.919 -22.222 1.00 94.88 302 MET A O 1
ATOM 2354 N N . VAL A 1 303 ? 6.664 -1.184 -20.207 1.00 91.06 303 VAL A N 1
ATOM 2355 C CA . VAL A 1 303 ? 7.383 0.097 -20.212 1.00 91.06 303 VAL A CA 1
ATOM 2356 C C . VAL A 1 303 ? 8.893 -0.109 -20.197 1.00 91.06 303 VAL A C 1
ATOM 2358 O O . VAL A 1 303 ? 9.424 -1.074 -19.649 1.00 91.06 303 VAL A O 1
ATOM 2361 N N . SER A 1 304 ? 9.612 0.827 -20.817 1.00 87.00 304 SER A N 1
ATOM 2362 C CA . SER A 1 304 ? 11.075 0.820 -20.817 1.00 87.00 304 SER A CA 1
ATOM 2363 C C . SER A 1 304 ? 11.626 0.973 -19.399 1.00 87.00 304 SER A C 1
ATOM 2365 O O . SER A 1 304 ? 11.085 1.723 -18.589 1.00 87.00 304 SER A O 1
ATOM 2367 N N . ARG A 1 305 ? 12.790 0.371 -19.125 1.00 79.94 305 ARG A N 1
ATOM 2368 C CA . ARG A 1 305 ? 13.540 0.585 -17.873 1.00 79.94 305 ARG A CA 1
ATOM 2369 C C . ARG A 1 305 ? 13.895 2.050 -17.629 1.00 79.94 305 ARG A C 1
ATOM 2371 O O . ARG A 1 305 ? 14.117 2.431 -16.489 1.00 79.94 305 ARG A O 1
ATOM 2378 N N . LEU A 1 306 ? 13.904 2.888 -18.668 1.00 76.38 306 LEU A N 1
ATOM 2379 C CA . LEU A 1 306 ? 14.073 4.334 -18.511 1.00 76.38 306 LEU A CA 1
ATOM 2380 C C . LEU A 1 306 ? 12.961 4.978 -17.667 1.00 76.38 306 LEU A C 1
ATOM 2382 O O . LEU A 1 306 ? 13.199 6.006 -17.039 1.00 76.38 306 LEU A O 1
ATOM 2386 N N . HIS A 1 307 ? 11.788 4.348 -17.591 1.00 75.44 307 HIS A N 1
ATOM 2387 C CA . HIS A 1 307 ? 10.672 4.792 -16.760 1.00 75.44 307 HIS A CA 1
ATOM 2388 C C . HIS A 1 307 ? 10.999 4.745 -15.254 1.00 75.44 307 HIS A C 1
ATOM 2390 O O . HIS A 1 307 ? 10.413 5.484 -14.468 1.00 75.44 307 HIS A O 1
ATOM 2396 N N . LEU A 1 308 ? 11.993 3.943 -14.847 1.00 72.62 308 LEU A N 1
ATOM 2397 C CA . LEU A 1 308 ? 12.437 3.839 -13.455 1.00 72.62 308 LEU A CA 1
ATOM 2398 C C . LEU A 1 308 ? 13.195 5.060 -12.937 1.00 72.62 308 LEU A C 1
ATOM 2400 O O . LEU A 1 308 ? 13.357 5.186 -11.733 1.00 72.62 308 LEU A O 1
ATOM 2404 N N . PHE A 1 309 ? 13.680 5.952 -13.801 1.00 67.81 309 PHE A N 1
ATOM 2405 C CA . PHE A 1 309 ? 14.525 7.072 -13.363 1.00 67.81 309 PHE A CA 1
ATOM 2406 C C . PHE A 1 309 ? 13.763 8.374 -13.112 1.00 67.81 309 PHE A C 1
ATOM 2408 O O . PHE A 1 309 ? 14.398 9.401 -12.840 1.00 67.81 309 PHE A O 1
ATOM 2415 N N . GLY A 1 310 ? 12.430 8.332 -13.207 1.00 62.97 310 GLY A N 1
ATOM 2416 C CA . GLY A 1 310 ? 11.561 9.499 -13.103 1.00 62.97 310 GLY A CA 1
ATOM 2417 C C . GLY A 1 310 ? 11.797 10.534 -14.210 1.00 62.97 310 GLY A C 1
ATOM 2418 O O . GLY A 1 310 ? 12.719 10.435 -15.023 1.00 62.97 310 GLY A O 1
ATOM 2419 N N . ALA A 1 311 ? 10.964 11.571 -14.227 1.00 53.91 311 ALA A N 1
ATOM 2420 C CA . ALA A 1 311 ? 11.044 12.678 -15.177 1.00 53.91 311 ALA A CA 1
ATOM 2421 C C . ALA A 1 311 ? 12.080 13.744 -14.762 1.00 53.91 311 ALA A C 1
ATOM 2423 O O . ALA A 1 311 ? 11.803 14.938 -14.846 1.00 53.91 311 ALA A O 1
ATOM 2424 N N . LYS A 1 312 ? 13.271 13.359 -14.271 1.00 52.97 312 LYS A N 1
ATOM 2425 C CA . LYS A 1 312 ? 14.303 14.361 -13.941 1.00 52.97 312 LYS A CA 1
ATOM 2426 C C . LYS A 1 312 ? 14.781 15.049 -15.223 1.00 52.97 312 LYS A C 1
ATOM 2428 O O . LYS A 1 312 ? 15.507 14.468 -16.025 1.00 52.97 312 LYS A O 1
ATOM 2433 N N . THR A 1 313 ? 14.371 16.302 -15.380 1.00 41.19 313 THR A N 1
ATOM 2434 C CA . THR A 1 313 ? 14.623 17.185 -16.518 1.00 41.19 313 THR A CA 1
ATOM 2435 C C . THR A 1 313 ? 16.104 17.550 -16.616 1.00 41.19 313 THR A C 1
ATOM 2437 O O . THR A 1 313 ? 16.579 18.500 -16.000 1.00 41.19 313 THR A O 1
ATOM 2440 N N . GLY A 1 314 ? 16.868 16.784 -17.393 1.00 50.78 314 GLY A N 1
ATOM 2441 C CA . GLY A 1 314 ? 18.230 17.158 -17.766 1.00 50.78 314 GLY A CA 1
ATOM 2442 C C . GLY A 1 314 ? 18.782 16.248 -18.855 1.00 50.78 314 GLY A C 1
ATOM 2443 O O . GLY A 1 314 ? 19.060 15.077 -18.589 1.00 50.78 314 GLY A O 1
ATOM 2444 N N . ALA A 1 315 ? 18.978 16.779 -20.067 1.00 52.56 315 ALA A N 1
ATOM 2445 C CA . ALA A 1 315 ? 19.391 16.019 -21.256 1.00 52.56 315 ALA A CA 1
ATOM 2446 C C . ALA A 1 315 ? 20.670 15.180 -21.035 1.00 52.56 315 ALA A C 1
ATOM 2448 O O . ALA A 1 315 ? 20.750 14.023 -21.448 1.00 52.56 315 ALA A O 1
ATOM 2449 N N . LEU A 1 316 ? 21.640 15.714 -20.284 1.00 54.78 316 LEU A N 1
ATOM 2450 C CA . LEU A 1 316 ? 22.883 15.018 -19.924 1.00 54.78 316 LEU A CA 1
ATOM 2451 C C . LEU A 1 316 ? 22.674 13.830 -18.969 1.00 54.78 316 LEU A C 1
ATOM 2453 O O . LEU A 1 316 ? 23.436 12.860 -19.017 1.00 54.78 316 LEU A O 1
ATOM 2457 N N . SER A 1 317 ? 21.652 13.880 -18.110 1.00 54.84 317 SER A N 1
ATOM 2458 C CA . SER A 1 317 ? 21.340 12.786 -17.183 1.00 54.84 317 SER A CA 1
ATOM 2459 C C . SER A 1 317 ? 20.738 11.586 -17.921 1.00 54.84 317 SER A C 1
ATOM 2461 O O . SER A 1 317 ? 21.126 10.449 -17.653 1.00 54.84 317 SER A O 1
ATOM 2463 N N . HIS A 1 318 ? 19.889 11.830 -18.925 1.00 53.00 318 HIS A N 1
ATOM 2464 C CA . HIS A 1 318 ? 19.303 10.782 -19.761 1.00 53.00 318 HIS A CA 1
ATOM 2465 C C . HIS A 1 318 ? 20.359 10.060 -20.604 1.00 53.00 318 HIS A C 1
ATOM 2467 O O . HIS A 1 318 ? 20.384 8.832 -20.608 1.00 53.00 318 HIS A O 1
ATOM 2473 N N . VAL A 1 319 ? 21.295 10.786 -21.231 1.00 59.66 319 VAL A N 1
ATOM 2474 C CA . VAL A 1 319 ? 22.382 10.172 -22.021 1.00 59.66 319 VAL A CA 1
ATOM 2475 C C . VAL A 1 319 ? 23.292 9.306 -21.142 1.00 59.66 319 VAL A C 1
ATOM 2477 O O . VAL A 1 319 ? 23.549 8.147 -21.472 1.00 59.66 319 VAL A O 1
ATOM 2480 N N . LYS A 1 320 ? 23.720 9.808 -19.972 1.00 59.25 320 LYS A N 1
ATOM 2481 C CA . LYS A 1 320 ? 24.526 9.021 -19.017 1.00 59.25 320 LYS A CA 1
ATOM 2482 C C . LYS A 1 320 ? 23.790 7.758 -18.542 1.00 59.25 320 LYS A C 1
ATOM 2484 O O . LYS A 1 320 ? 24.422 6.716 -18.374 1.00 59.25 320 LYS A O 1
ATOM 2489 N N . ARG A 1 321 ? 22.469 7.827 -18.354 1.00 62.06 321 ARG A N 1
ATOM 2490 C CA . ARG A 1 321 ? 21.628 6.704 -17.895 1.00 62.06 321 ARG A CA 1
ATOM 2491 C C . ARG A 1 321 ? 21.364 5.661 -18.982 1.00 62.06 321 ARG A C 1
ATOM 2493 O O . ARG A 1 321 ? 21.470 4.469 -18.703 1.00 62.06 321 ARG A O 1
ATOM 2500 N N . VAL A 1 322 ? 21.116 6.081 -20.224 1.00 62.81 322 VAL A N 1
ATOM 2501 C CA . VAL A 1 322 ? 20.985 5.177 -21.384 1.00 62.81 322 VAL A CA 1
ATOM 2502 C C . VAL A 1 322 ? 22.279 4.392 -21.605 1.00 62.81 322 VAL A C 1
ATOM 2504 O O . VAL A 1 322 ? 22.242 3.180 -21.820 1.00 62.81 322 VAL A O 1
ATOM 2507 N N . ILE A 1 323 ? 23.435 5.050 -21.468 1.00 61.25 323 ILE A N 1
ATOM 2508 C CA . ILE A 1 323 ? 24.737 4.377 -21.536 1.00 61.25 323 ILE A CA 1
ATOM 2509 C C . ILE A 1 323 ? 24.852 3.331 -20.416 1.00 61.25 323 ILE A C 1
ATOM 2511 O O . ILE A 1 323 ? 25.208 2.188 -20.694 1.00 61.25 323 ILE A O 1
ATOM 2515 N N . LYS A 1 324 ? 24.495 3.667 -19.166 1.00 60.22 324 LYS A N 1
ATOM 2516 C CA . LYS A 1 324 ? 24.555 2.726 -18.028 1.00 60.22 324 LYS A CA 1
ATOM 2517 C C . LYS A 1 324 ? 23.677 1.479 -18.206 1.00 60.22 324 LYS A C 1
ATOM 2519 O O . LYS A 1 324 ? 24.084 0.414 -17.761 1.00 60.22 324 LYS A O 1
ATOM 2524 N N . LEU A 1 325 ? 22.505 1.601 -18.831 1.00 60.16 325 LEU A N 1
ATOM 2525 C CA . LEU A 1 325 ? 21.548 0.494 -18.968 1.00 60.16 325 LEU A CA 1
ATOM 2526 C C . LEU A 1 325 ? 21.689 -0.346 -20.239 1.00 60.16 325 LEU A C 1
ATOM 2528 O O . LEU A 1 325 ? 21.047 -1.391 -20.351 1.00 60.16 325 LEU A O 1
ATOM 2532 N N . THR A 1 326 ? 22.501 0.089 -21.200 1.00 58.69 326 THR A N 1
ATOM 2533 C CA . THR A 1 326 ? 22.729 -0.656 -22.441 1.00 58.69 326 THR A CA 1
ATOM 2534 C C . THR A 1 326 ? 24.005 -1.502 -22.356 1.00 58.69 326 THR A C 1
ATOM 2536 O O . THR A 1 326 ? 24.978 -1.098 -21.709 1.00 58.69 326 THR A O 1
ATOM 2539 N N . PRO A 1 327 ? 24.068 -2.654 -23.057 1.00 55.06 327 PRO A N 1
ATOM 2540 C CA . PRO A 1 327 ? 25.276 -3.487 -23.127 1.00 55.06 327 PRO A CA 1
ATOM 2541 C C . PRO A 1 327 ? 26.517 -2.735 -23.648 1.00 55.06 327 PRO A C 1
ATOM 2543 O O . PRO A 1 327 ? 27.651 -3.129 -23.376 1.00 55.06 327 PRO A O 1
ATOM 2546 N N . LEU A 1 328 ? 26.315 -1.620 -24.364 1.00 54.78 328 LEU A N 1
ATOM 2547 C CA . LEU A 1 328 ? 27.364 -0.758 -24.913 1.00 54.78 328 LEU A CA 1
ATOM 2548 C C . LEU A 1 328 ? 28.297 -0.164 -23.848 1.00 54.78 328 LEU A C 1
ATOM 2550 O O . LEU A 1 328 ? 29.471 0.057 -24.142 1.00 54.78 328 LEU A O 1
ATOM 2554 N N . SER A 1 329 ? 27.851 0.043 -22.604 1.00 54.50 329 SER A N 1
ATOM 2555 C CA . SER A 1 329 ? 28.750 0.549 -21.553 1.00 54.50 329 SER A CA 1
ATOM 2556 C C . SER A 1 329 ? 29.828 -0.449 -21.130 1.00 54.50 329 SER A C 1
ATOM 2558 O O . SER A 1 329 ? 30.908 -0.022 -20.714 1.00 54.50 329 SER A O 1
ATOM 2560 N N . ALA A 1 330 ? 29.594 -1.757 -21.278 1.00 57.06 330 ALA A N 1
ATOM 2561 C CA . ALA A 1 330 ? 30.630 -2.767 -21.065 1.00 57.06 330 ALA A CA 1
ATOM 2562 C C . ALA A 1 330 ? 31.724 -2.679 -22.148 1.00 57.06 330 ALA A C 1
ATOM 2564 O O . ALA A 1 330 ? 32.915 -2.781 -21.845 1.00 57.06 330 ALA A O 1
ATOM 2565 N N . VAL A 1 331 ? 31.325 -2.403 -23.396 1.00 59.72 331 VAL A N 1
ATOM 2566 C CA . VAL A 1 331 ? 32.234 -2.194 -24.537 1.00 59.72 331 VAL A CA 1
ATOM 2567 C C . VAL A 1 331 ? 33.010 -0.882 -24.390 1.00 59.72 331 VAL A C 1
ATOM 2569 O O . VAL A 1 331 ? 34.230 -0.873 -24.541 1.00 59.72 331 VAL A O 1
ATOM 2572 N N . PHE A 1 332 ? 32.341 0.213 -24.013 1.00 59.06 332 PHE A N 1
ATOM 2573 C CA . PHE A 1 332 ? 32.993 1.504 -23.768 1.00 59.06 332 PHE A CA 1
ATOM 2574 C C . PHE A 1 332 ? 34.006 1.432 -22.615 1.00 59.06 332 PHE A C 1
ATOM 2576 O O . PHE A 1 332 ? 35.107 1.957 -22.747 1.00 59.06 332 PHE A O 1
ATOM 2583 N N . ARG A 1 333 ? 33.725 0.728 -21.508 1.00 56.28 333 ARG A N 1
ATOM 2584 C CA . ARG A 1 333 ? 34.720 0.586 -20.424 1.00 56.28 333 ARG A CA 1
ATOM 2585 C C . ARG A 1 333 ? 35.931 -0.240 -20.827 1.00 56.28 333 ARG A C 1
ATOM 2587 O O . ARG A 1 333 ? 37.036 0.173 -20.507 1.00 56.28 333 ARG A O 1
ATOM 2594 N N . ARG A 1 334 ? 35.753 -1.345 -21.564 1.00 59.81 334 ARG A N 1
ATOM 2595 C CA . ARG A 1 334 ? 36.896 -2.109 -22.104 1.00 59.81 334 ARG A CA 1
ATOM 2596 C C . ARG A 1 334 ? 37.794 -1.258 -22.999 1.00 59.81 334 ARG A C 1
ATOM 2598 O O . ARG A 1 334 ? 38.989 -1.515 -23.065 1.00 59.81 334 ARG A O 1
ATOM 2605 N N . ARG A 1 335 ? 37.217 -0.271 -23.688 1.00 61.88 335 ARG A N 1
ATOM 2606 C CA . ARG A 1 335 ? 37.932 0.569 -24.651 1.00 61.88 335 ARG A CA 1
ATOM 2607 C C . ARG A 1 335 ? 38.550 1.830 -24.038 1.00 61.88 335 ARG A C 1
ATOM 2609 O O . ARG A 1 335 ? 39.575 2.276 -24.533 1.00 61.88 335 ARG A O 1
ATOM 2616 N N . PHE A 1 336 ? 37.956 2.385 -22.978 1.00 58.88 336 PHE A N 1
ATOM 2617 C CA . PHE A 1 336 ? 38.359 3.683 -22.409 1.00 58.88 336 PHE A CA 1
ATOM 2618 C C . PHE A 1 336 ? 38.872 3.628 -20.965 1.00 58.88 336 PHE A C 1
ATOM 2620 O O . PHE A 1 336 ? 39.553 4.551 -20.530 1.00 58.88 336 PHE A O 1
ATOM 2627 N N . ILE A 1 337 ? 38.586 2.563 -20.217 1.00 54.81 337 ILE A N 1
ATOM 2628 C CA . ILE A 1 337 ? 39.156 2.330 -18.887 1.00 54.81 337 ILE A CA 1
ATOM 2629 C C . ILE A 1 337 ? 40.141 1.174 -19.045 1.00 54.81 337 ILE A C 1
ATOM 2631 O O . ILE A 1 337 ? 39.792 0.009 -18.860 1.00 54.81 337 ILE A O 1
ATOM 2635 N N . GLY A 1 338 ? 41.362 1.501 -19.472 1.00 49.28 338 GLY A N 1
ATOM 2636 C CA . GLY A 1 338 ? 42.445 0.525 -19.582 1.00 49.28 338 GLY A CA 1
ATOM 2637 C C . GLY A 1 338 ? 42.685 -0.205 -18.251 1.00 49.28 338 GLY A C 1
ATOM 2638 O O . GLY A 1 338 ? 42.339 0.326 -17.189 1.00 49.28 338 GLY A O 1
ATOM 2639 N N . PRO A 1 339 ? 43.257 -1.424 -18.277 1.00 50.53 339 PRO A N 1
ATOM 2640 C CA . PRO A 1 339 ? 43.545 -2.172 -17.059 1.00 50.53 339 PRO A CA 1
ATOM 2641 C C . PRO A 1 339 ? 44.382 -1.296 -16.124 1.00 50.53 339 PRO A C 1
ATOM 2643 O O . PRO A 1 339 ? 45.448 -0.813 -16.512 1.00 50.53 339 PRO A O 1
ATOM 2646 N N . LYS A 1 340 ? 43.890 -1.061 -14.899 1.00 49.56 340 LYS A N 1
ATOM 2647 C CA . LYS A 1 340 ? 44.678 -0.398 -13.857 1.00 49.56 340 LYS A CA 1
ATOM 2648 C C . LYS A 1 340 ? 45.961 -1.210 -13.690 1.00 49.56 340 LYS A C 1
ATOM 2650 O O . LYS A 1 340 ? 45.913 -2.339 -13.207 1.00 49.56 340 LYS A O 1
ATOM 2655 N N . LYS A 1 341 ? 47.098 -0.653 -14.119 1.00 50.09 341 LYS A N 1
ATOM 2656 C CA . LYS A 1 341 ? 48.411 -1.186 -13.759 1.00 50.09 341 LYS A CA 1
ATOM 2657 C C . LYS A 1 341 ? 48.471 -1.176 -12.236 1.00 50.09 341 LYS A C 1
ATOM 2659 O O . LYS A 1 341 ? 48.455 -0.109 -11.630 1.00 50.09 341 LYS A O 1
ATOM 2664 N N . ASN A 1 342 ? 48.494 -2.360 -11.634 1.00 48.34 342 ASN A N 1
ATOM 2665 C CA . ASN A 1 342 ? 48.817 -2.525 -10.226 1.00 48.34 342 ASN A CA 1
ATOM 2666 C C . ASN A 1 342 ? 50.266 -2.072 -10.031 1.00 48.34 342 ASN A C 1
ATOM 2668 O O . ASN A 1 342 ? 51.193 -2.861 -10.191 1.00 48.34 342 ASN A O 1
ATOM 2672 N N . SER A 1 343 ? 50.471 -0.798 -9.709 1.00 43.91 343 SER A N 1
ATOM 2673 C CA . SER A 1 343 ? 51.741 -0.317 -9.182 1.00 43.91 343 SER A CA 1
ATOM 2674 C C . SER A 1 343 ? 51.843 -0.762 -7.724 1.00 43.91 343 SER A C 1
ATOM 2676 O O . SER A 1 343 ? 51.552 -0.001 -6.805 1.00 43.91 343 SER A O 1
ATOM 2678 N N . ARG A 1 344 ? 52.217 -2.027 -7.513 1.00 54.47 344 ARG A N 1
ATOM 2679 C CA . ARG A 1 344 ? 52.992 -2.381 -6.324 1.00 54.47 344 ARG A CA 1
ATOM 2680 C C . ARG A 1 344 ? 54.428 -1.964 -6.623 1.00 54.47 344 ARG A C 1
ATOM 2682 O O . ARG A 1 344 ? 55.038 -2.506 -7.540 1.00 54.47 344 ARG A O 1
ATOM 2689 N N . ALA A 1 345 ? 54.904 -0.960 -5.901 1.00 50.97 345 ALA A N 1
ATOM 2690 C CA . ALA A 1 345 ? 56.324 -0.680 -5.747 1.00 50.97 345 ALA A CA 1
ATOM 2691 C C . ALA A 1 345 ? 56.775 -1.269 -4.391 1.00 50.97 345 ALA A C 1
ATOM 2693 O O . ALA A 1 345 ? 55.911 -1.435 -3.523 1.00 50.97 345 ALA A O 1
ATOM 2694 N N . PRO A 1 346 ? 58.053 -1.672 -4.281 1.00 57.09 346 PRO A N 1
ATOM 2695 C CA . PRO A 1 346 ? 58.561 -2.629 -3.294 1.00 57.09 346 PRO A CA 1
ATOM 2696 C C . PRO A 1 346 ? 58.614 -2.110 -1.858 1.00 57.09 346 PRO A C 1
ATOM 2698 O O . PRO A 1 346 ? 58.766 -0.881 -1.674 1.00 57.09 346 PRO A O 1
#

Secondary structure (DSSP, 8-state):
-TTS--------S-----S--PPP--SS-----S---SHHHHS--EEEEESTHHHHHHTTT-SSEEEEE-EEETTEEE-SS-HHHHH--HHHHHH-SSGGGSSS--HHHHHHHHHHHHT-SEEEEE-GGGGSS-EEEETTS-EEE--HHHHHHHHHH-TT-GGGTSEEEEEPPHHHHHHHHHHHHHHHHHH--S-SEEEEEPPP-S-STT---HHHHHHHHHHHHHHHHHHHH-TTEEEE-HHHHS-GGGBSSSS-B-HHHHHHHHHHHHHHHHH-------PPPPP--S--HHHHHHTSEEE-GGGGGTT---HHHHHHHHHHHSTHHHHHHHHHS---------